Protein AF-A0A2S8PKX4-F1 (afdb_monomer_lite)

Structure (mmCIF, N/CA/C/O backbone):
data_AF-A0A2S8PKX4-F1
#
_entry.id   AF-A0A2S8PKX4-F1
#
loop_
_atom_site.group_PDB
_atom_site.id
_atom_site.type_symbol
_atom_site.label_atom_id
_atom_site.label_alt_id
_atom_site.label_comp_id
_atom_site.label_asym_id
_atom_site.label_entity_id
_atom_site.label_seq_id
_atom_site.pdbx_PDB_ins_code
_atom_site.Cartn_x
_atom_site.Cartn_y
_atom_site.Cartn_z
_atom_site.occupancy
_atom_site.B_iso_or_equiv
_atom_site.auth_seq_id
_atom_site.auth_comp_id
_atom_site.auth_asym_id
_atom_site.auth_atom_id
_atom_site.pdbx_PDB_model_num
ATOM 1 N N . GLY A 1 1 ? 25.820 -19.488 -11.343 1.00 81.44 1 GLY A N 1
ATOM 2 C CA . GLY A 1 1 ? 25.349 -18.980 -12.647 1.00 81.44 1 GLY A CA 1
ATOM 3 C C . GLY A 1 1 ? 26.099 -17.706 -12.978 1.00 81.44 1 GLY A C 1
ATOM 4 O O . GLY A 1 1 ? 26.900 -17.287 -12.150 1.00 81.44 1 GLY A O 1
ATOM 5 N N . LYS A 1 2 ? 25.866 -17.121 -14.155 1.00 90.94 2 LYS A N 1
ATOM 6 C CA . LYS A 1 2 ? 26.453 -15.844 -14.583 1.00 90.94 2 LYS A CA 1
ATOM 7 C C . LYS A 1 2 ? 25.318 -14.853 -14.857 1.00 90.94 2 LYS A C 1
ATOM 9 O O . LYS A 1 2 ? 24.321 -15.255 -15.455 1.00 90.94 2 LYS A O 1
ATOM 14 N N . LEU A 1 3 ? 25.487 -13.614 -14.401 1.00 92.00 3 LEU A N 1
ATOM 15 C CA . LEU A 1 3 ? 24.640 -12.499 -14.807 1.00 92.00 3 LEU A CA 1
ATOM 16 C C . LEU A 1 3 ? 24.975 -12.120 -16.250 1.00 92.00 3 LEU A C 1
ATOM 18 O O . LEU A 1 3 ? 26.150 -11.903 -16.562 1.00 92.00 3 LEU A O 1
ATOM 22 N N . ASP A 1 4 ? 23.965 -12.082 -17.110 1.00 93.00 4 ASP A N 1
ATOM 23 C CA . ASP A 1 4 ? 24.120 -11.615 -18.487 1.00 93.00 4 ASP A CA 1
ATOM 24 C C . ASP A 1 4 ? 23.925 -10.096 -18.534 1.00 93.00 4 ASP A C 1
ATOM 26 O O . ASP A 1 4 ? 22.807 -9.605 -18.651 1.00 93.00 4 ASP A O 1
ATOM 30 N N . ALA A 1 5 ? 25.015 -9.359 -18.315 1.00 93.50 5 ALA A N 1
ATOM 31 C CA . ALA A 1 5 ? 25.012 -7.902 -18.264 1.00 93.50 5 ALA A CA 1
ATOM 32 C C . ALA A 1 5 ? 26.316 -7.324 -18.819 1.00 93.50 5 ALA A C 1
ATOM 34 O O . ALA A 1 5 ? 27.401 -7.886 -18.621 1.00 93.50 5 ALA A O 1
ATOM 35 N N . GLU A 1 6 ? 26.203 -6.159 -19.451 1.00 93.88 6 GLU A N 1
ATOM 36 C CA . GLU A 1 6 ? 27.325 -5.307 -19.835 1.00 93.88 6 GLU A CA 1
ATOM 37 C C . GLU A 1 6 ? 27.221 -3.992 -19.059 1.00 93.88 6 GLU A C 1
ATOM 39 O O . GLU A 1 6 ? 26.435 -3.112 -19.402 1.00 93.88 6 GLU A O 1
ATOM 44 N N . PHE A 1 7 ? 27.996 -3.884 -17.978 1.00 96.44 7 PHE A N 1
ATOM 45 C CA . PHE A 1 7 ? 27.984 -2.705 -17.117 1.00 96.44 7 PHE A CA 1
ATOM 46 C C . PHE A 1 7 ? 28.825 -1.569 -17.703 1.00 96.44 7 PHE A C 1
ATOM 48 O O . PHE A 1 7 ? 29.980 -1.769 -18.084 1.00 96.44 7 PHE A O 1
ATOM 55 N N . LYS A 1 8 ? 28.252 -0.367 -17.729 1.00 96.88 8 LYS A N 1
ATOM 56 C CA . LYS A 1 8 ? 28.802 0.845 -18.345 1.00 96.88 8 LYS A CA 1
ATOM 57 C C . LYS A 1 8 ? 29.141 1.926 -17.319 1.00 96.88 8 LYS A C 1
ATOM 59 O O . LYS A 1 8 ? 29.993 2.768 -17.602 1.00 96.88 8 LYS A O 1
ATOM 64 N N . GLY A 1 9 ? 28.483 1.943 -16.159 1.00 95.81 9 GLY A N 1
ATOM 65 C CA . GLY A 1 9 ? 28.611 3.009 -15.169 1.00 95.81 9 GLY A CA 1
ATOM 66 C C . GLY A 1 9 ? 28.719 2.523 -13.730 1.00 95.81 9 GLY A C 1
ATOM 67 O O . GLY A 1 9 ? 29.503 1.632 -13.399 1.00 95.81 9 GLY A O 1
ATOM 68 N N . ILE A 1 10 ? 28.002 3.215 -12.842 1.00 95.88 10 ILE A N 1
ATOM 69 C CA . ILE A 1 10 ? 28.002 2.926 -11.409 1.00 95.88 10 ILE A CA 1
ATOM 70 C C . ILE A 1 10 ? 26.981 1.827 -11.156 1.00 95.88 10 ILE A C 1
ATOM 72 O O . ILE A 1 10 ? 25.774 2.058 -11.230 1.00 95.88 10 ILE A O 1
ATOM 76 N N . VAL A 1 11 ? 27.488 0.652 -10.796 1.00 96.88 11 VAL A N 1
ATOM 77 C CA . VAL A 1 11 ? 26.662 -0.492 -10.427 1.00 96.88 11 VAL A CA 1
ATOM 78 C C . VAL A 1 11 ? 26.321 -0.421 -8.947 1.00 96.88 11 VAL A C 1
ATOM 80 O O . VAL A 1 11 ? 27.197 -0.348 -8.084 1.00 96.88 11 VAL A O 1
ATOM 83 N N . THR A 1 12 ? 25.031 -0.490 -8.662 1.00 96.12 12 THR A N 1
ATOM 84 C CA . THR A 1 12 ? 24.486 -0.686 -7.322 1.00 96.12 12 THR A CA 1
ATOM 85 C C . THR A 1 12 ? 23.712 -1.993 -7.278 1.00 96.12 12 THR A C 1
ATOM 87 O O . THR A 1 12 ? 23.280 -2.515 -8.307 1.00 96.12 12 THR A O 1
ATOM 90 N N . THR A 1 13 ? 23.583 -2.555 -6.083 1.00 92.81 13 THR A N 1
ATOM 91 C CA . THR A 1 13 ? 22.808 -3.772 -5.858 1.00 92.81 13 THR A CA 1
ATOM 92 C C . THR A 1 13 ? 21.821 -3.519 -4.745 1.00 92.81 13 THR A C 1
ATOM 94 O O . THR A 1 13 ? 22.241 -3.155 -3.642 1.00 92.81 13 THR A O 1
ATOM 97 N N . ASP A 1 14 ? 20.550 -3.778 -5.006 1.00 82.31 14 ASP A N 1
ATOM 98 C CA . ASP A 1 14 ? 19.558 -3.833 -3.945 1.00 82.31 14 ASP A CA 1
ATOM 99 C C . ASP A 1 14 ? 19.626 -5.212 -3.278 1.00 82.31 14 ASP A C 1
ATOM 101 O O . ASP A 1 14 ? 19.907 -6.233 -3.918 1.00 82.31 14 ASP A O 1
ATOM 105 N N . GLY A 1 15 ? 19.459 -5.238 -1.953 1.00 73.31 15 GLY A N 1
ATOM 106 C CA . GLY A 1 15 ? 19.553 -6.465 -1.167 1.00 73.31 15 GLY A CA 1
ATOM 107 C C . GLY A 1 15 ? 18.614 -7.551 -1.696 1.00 73.31 15 GLY A C 1
ATOM 108 O O . GLY A 1 15 ? 17.530 -7.259 -2.191 1.00 73.31 15 GLY A O 1
ATOM 109 N N . ALA A 1 16 ? 19.023 -8.819 -1.582 1.00 79.75 16 ALA A N 1
ATOM 110 C CA . ALA A 1 16 ? 18.232 -9.917 -2.121 1.00 79.75 16 ALA A CA 1
ATOM 111 C C . ALA A 1 16 ? 16.877 -10.036 -1.400 1.00 79.75 16 ALA A C 1
ATOM 113 O O . ALA A 1 16 ? 16.825 -10.486 -0.250 1.00 79.75 16 ALA A O 1
ATOM 114 N N . VAL A 1 17 ? 15.789 -9.674 -2.081 1.00 84.69 17 VAL A N 1
ATOM 115 C CA . VAL A 1 17 ? 14.432 -9.783 -1.540 1.00 84.69 17 VAL A CA 1
ATOM 116 C C . VAL A 1 17 ? 14.036 -11.250 -1.541 1.00 84.69 17 VAL A C 1
ATOM 118 O O . VAL A 1 17 ? 14.079 -11.929 -2.569 1.00 84.69 17 VAL A O 1
ATOM 121 N N . ARG A 1 18 ? 13.704 -11.777 -0.362 1.00 87.69 18 ARG A N 1
ATOM 122 C CA . ARG A 1 18 ? 13.290 -13.169 -0.204 1.00 87.69 18 ARG A CA 1
ATOM 123 C C . ARG A 1 18 ? 11.773 -13.254 -0.262 1.00 87.69 18 ARG A C 1
ATOM 125 O O . ARG A 1 18 ? 11.100 -12.603 0.525 1.00 87.69 18 ARG A O 1
ATOM 132 N N . SER A 1 19 ? 11.280 -14.139 -1.120 1.00 87.06 19 SER A N 1
ATOM 133 C CA . SER A 1 19 ? 9.876 -14.525 -1.184 1.00 87.06 19 SER A CA 1
ATOM 134 C C . SER A 1 19 ? 9.793 -16.055 -1.157 1.00 87.06 19 SER A C 1
ATOM 136 O O . SER A 1 19 ? 10.135 -16.751 -2.118 1.00 87.06 19 SER A O 1
ATOM 138 N N . GLY A 1 20 ? 9.488 -16.604 0.016 1.00 86.44 20 GLY A N 1
ATOM 139 C CA . GLY A 1 20 ? 9.454 -18.029 0.301 1.00 86.44 20 GLY A CA 1
ATOM 140 C C . GLY A 1 20 ? 10.816 -18.685 0.072 1.00 86.44 20 GLY A C 1
ATOM 141 O O . GLY A 1 20 ? 11.782 -18.495 0.830 1.00 86.44 20 GLY A O 1
ATOM 142 N N . LYS A 1 21 ? 10.887 -19.506 -0.981 1.00 91.38 21 LYS A N 1
ATOM 143 C CA . LYS A 1 21 ? 12.104 -20.213 -1.431 1.00 91.38 21 LYS A CA 1
ATOM 144 C C . LYS A 1 21 ? 12.843 -19.492 -2.563 1.00 91.38 21 LYS A C 1
ATOM 146 O O . LYS A 1 21 ? 13.943 -19.915 -2.926 1.00 91.38 21 LYS A O 1
ATOM 151 N N . ASN A 1 22 ? 12.251 -18.438 -3.107 1.00 95.31 22 ASN A N 1
ATOM 152 C CA . ASN A 1 22 ? 12.831 -17.610 -4.149 1.00 95.31 22 ASN A CA 1
ATOM 153 C C . ASN A 1 22 ? 13.563 -16.418 -3.523 1.00 95.31 22 ASN A C 1
ATOM 155 O O . ASN A 1 22 ? 13.239 -15.956 -2.423 1.00 95.31 22 ASN A O 1
ATOM 159 N N . LYS A 1 23 ? 14.574 -15.926 -4.231 1.00 95.94 23 LYS A N 1
ATOM 160 C CA . LYS A 1 23 ? 15.262 -14.673 -3.934 1.00 95.94 23 LYS A CA 1
ATOM 161 C C . LYS A 1 23 ? 15.390 -13.877 -5.221 1.00 95.94 23 LYS A C 1
ATOM 163 O O . LYS A 1 23 ? 15.788 -14.461 -6.225 1.00 95.94 23 LYS A O 1
ATOM 168 N N . VAL A 1 24 ? 15.109 -12.583 -5.180 1.00 96.69 24 VAL A N 1
ATOM 169 C CA . VAL A 1 24 ? 15.391 -11.671 -6.292 1.00 96.69 24 VAL A CA 1
ATOM 170 C C . VAL A 1 24 ? 16.605 -10.843 -5.934 1.00 96.69 24 VAL A C 1
ATOM 172 O O . VAL A 1 24 ? 16.643 -10.252 -4.859 1.00 96.69 24 VAL A O 1
ATOM 175 N N . LEU A 1 25 ? 17.611 -10.845 -6.803 1.00 96.12 25 LEU A N 1
ATOM 176 C CA . LEU A 1 25 ? 18.758 -9.950 -6.704 1.00 96.12 25 LEU A CA 1
ATOM 177 C C . LEU A 1 25 ? 18.688 -8.957 -7.861 1.00 96.12 25 LEU A C 1
ATOM 179 O O . LEU A 1 25 ? 18.642 -9.388 -9.012 1.00 96.12 25 LEU A O 1
ATOM 183 N N . THR A 1 26 ? 18.709 -7.665 -7.546 1.00 96.94 26 THR A N 1
ATOM 184 C CA . THR A 1 26 ? 18.603 -6.593 -8.540 1.00 96.94 26 THR A CA 1
ATOM 185 C C . THR A 1 26 ? 19.919 -5.836 -8.629 1.00 96.94 26 THR A C 1
ATOM 187 O O . THR A 1 26 ? 20.454 -5.378 -7.618 1.00 96.94 26 THR A O 1
ATOM 190 N N . PHE A 1 27 ? 20.442 -5.715 -9.845 1.00 97.31 27 PHE A N 1
ATOM 191 C CA . PHE A 1 27 ? 21.593 -4.887 -10.181 1.00 97.31 27 PHE A CA 1
ATOM 192 C C . PHE A 1 27 ? 21.108 -3.680 -10.973 1.00 97.31 27 PHE A C 1
ATOM 194 O O . PHE A 1 27 ? 20.393 -3.844 -11.957 1.00 97.31 27 PHE A O 1
ATOM 201 N N . VAL A 1 28 ? 21.521 -2.486 -10.569 1.00 97.56 28 VAL A N 1
ATOM 202 C CA . VAL A 1 28 ? 21.180 -1.233 -11.246 1.00 97.56 28 VAL A CA 1
ATOM 203 C C . VAL A 1 28 ? 22.473 -0.575 -11.689 1.00 97.56 28 VAL A C 1
ATOM 205 O O . VAL A 1 28 ? 23.277 -0.158 -10.853 1.00 97.56 28 VAL A O 1
ATOM 208 N N . ASP A 1 29 ? 22.672 -0.492 -12.996 1.00 97.69 29 ASP A N 1
ATOM 209 C CA . ASP A 1 29 ? 23.788 0.205 -13.615 1.00 97.69 29 ASP A CA 1
ATOM 210 C C . ASP A 1 29 ? 23.347 1.584 -14.093 1.00 97.69 29 ASP A C 1
ATOM 212 O O . ASP A 1 29 ? 22.573 1.722 -15.041 1.00 97.69 29 ASP A O 1
ATOM 216 N N . LYS A 1 30 ? 23.840 2.613 -13.405 1.00 97.38 30 LYS A N 1
ATOM 217 C CA . LYS A 1 30 ? 23.545 4.007 -13.717 1.00 97.38 30 LYS A CA 1
ATOM 218 C C . LYS A 1 30 ? 24.698 4.625 -14.498 1.00 97.38 30 LYS A C 1
ATOM 220 O O . LYS A 1 30 ? 25.813 4.753 -13.982 1.00 97.38 30 LYS A O 1
ATOM 225 N N . TYR A 1 31 ? 24.409 5.116 -15.695 1.00 96.94 31 TYR A N 1
ATOM 226 C CA . TYR A 1 31 ? 25.369 5.816 -16.549 1.00 96.94 31 TYR A CA 1
ATOM 227 C C . TYR A 1 31 ? 24.708 6.979 -17.293 1.00 96.94 31 TYR A C 1
ATOM 229 O O . TYR A 1 31 ? 23.531 7.252 -17.100 1.00 96.94 31 TYR A O 1
ATOM 237 N N . ALA A 1 32 ? 25.493 7.678 -18.117 1.00 91.50 32 ALA A N 1
ATOM 238 C CA . ALA A 1 32 ? 25.137 8.926 -18.795 1.00 91.50 32 ALA A CA 1
ATOM 239 C C . ALA A 1 32 ? 24.861 10.113 -17.843 1.00 91.50 32 ALA A C 1
ATOM 241 O O . ALA A 1 32 ? 24.183 10.019 -16.827 1.00 91.50 32 ALA A O 1
ATOM 242 N N . ASN A 1 33 ? 25.448 11.265 -18.168 1.00 83.62 33 ASN A N 1
ATOM 243 C CA . ASN A 1 33 ? 25.239 12.542 -17.485 1.00 83.62 33 ASN A CA 1
ATOM 244 C C . ASN A 1 33 ? 25.161 13.639 -18.561 1.00 83.62 33 ASN A C 1
ATOM 246 O O . ASN A 1 33 ? 25.939 13.579 -19.516 1.00 83.62 33 ASN A O 1
ATOM 250 N N . PRO A 1 34 ? 24.279 14.649 -18.436 1.00 85.06 34 PRO A N 1
ATOM 251 C CA . PRO A 1 34 ? 23.413 14.955 -17.290 1.00 85.06 34 PRO A CA 1
ATOM 252 C C . PRO A 1 34 ? 22.072 14.202 -17.266 1.00 85.06 34 PRO A C 1
ATOM 254 O O . PRO A 1 34 ? 21.365 14.288 -16.270 1.00 85.06 34 PRO A O 1
ATOM 257 N N . GLN A 1 35 ? 21.710 13.497 -18.341 1.00 89.69 35 GLN A N 1
ATOM 258 C CA . GLN A 1 35 ? 20.483 12.704 -18.424 1.00 89.69 35 GLN A CA 1
ATOM 259 C C . GLN A 1 35 ? 20.814 11.251 -18.062 1.00 89.69 35 GLN A C 1
ATOM 261 O O . GLN A 1 35 ? 21.434 10.573 -18.881 1.00 89.69 35 GLN A O 1
ATOM 266 N N . PRO A 1 36 ? 20.496 10.795 -16.838 1.00 93.75 36 PRO A N 1
ATOM 267 C CA . PRO A 1 36 ? 20.867 9.459 -16.407 1.00 93.75 36 PRO A CA 1
ATOM 268 C C . PRO A 1 36 ? 20.072 8.397 -17.164 1.00 93.75 36 PRO A C 1
ATOM 270 O O . PRO A 1 36 ? 18.874 8.551 -17.395 1.00 93.75 36 PRO A O 1
ATOM 273 N N . HIS A 1 37 ? 20.755 7.309 -17.484 1.00 97.00 37 HIS A N 1
ATOM 274 C CA . HIS A 1 37 ? 20.195 6.068 -17.987 1.00 97.00 37 HIS A CA 1
ATOM 275 C C . HIS A 1 37 ? 20.440 4.961 -16.959 1.00 97.00 37 HIS A C 1
ATOM 277 O O . HIS A 1 37 ? 21.474 4.950 -16.278 1.00 97.00 37 HIS A O 1
ATOM 283 N N . TYR A 1 38 ? 19.488 4.043 -16.848 1.00 97.44 38 TYR A N 1
ATOM 284 C CA . TYR A 1 38 ? 19.502 2.951 -15.886 1.00 97.44 38 TYR A CA 1
ATOM 285 C C . TYR A 1 38 ? 19.271 1.628 -16.609 1.00 97.44 38 TYR A C 1
ATOM 287 O O . TYR A 1 38 ? 18.165 1.374 -17.078 1.00 97.44 38 TYR A O 1
ATOM 295 N N . ASP A 1 39 ? 20.295 0.778 -16.649 1.00 98.12 39 ASP A N 1
ATOM 296 C CA . ASP A 1 39 ? 20.148 -0.629 -17.020 1.00 98.12 39 ASP A CA 1
ATOM 297 C C . ASP A 1 39 ? 19.917 -1.446 -15.736 1.00 98.12 39 ASP A C 1
ATOM 299 O O . ASP A 1 39 ? 20.764 -1.479 -14.839 1.00 98.12 39 ASP A O 1
ATOM 303 N N . VAL A 1 40 ? 18.753 -2.084 -15.624 1.00 97.56 40 VAL A N 1
ATOM 304 C CA . VAL A 1 40 ? 18.312 -2.821 -14.432 1.00 97.56 40 VAL A CA 1
ATOM 305 C C . VAL A 1 40 ? 18.223 -4.299 -14.763 1.00 97.56 40 VAL A C 1
ATOM 307 O O . VAL A 1 40 ? 17.502 -4.686 -15.677 1.00 97.56 40 VAL A O 1
ATOM 310 N N . TYR A 1 41 ? 18.937 -5.124 -14.005 1.00 97.88 41 TYR A N 1
ATOM 311 C CA . TYR A 1 41 ? 18.981 -6.568 -14.188 1.00 97.88 41 TYR A CA 1
ATOM 312 C C . TYR A 1 41 ? 18.461 -7.272 -12.940 1.00 97.88 41 TYR A C 1
ATOM 314 O O . TYR A 1 41 ? 19.046 -7.154 -11.861 1.00 97.88 41 TYR A O 1
ATOM 322 N N . GLU A 1 42 ? 17.394 -8.044 -13.090 1.00 97.44 42 GLU A N 1
ATOM 323 C CA . GLU A 1 42 ? 16.760 -8.779 -11.998 1.00 97.44 42 GLU A CA 1
ATOM 324 C C . GLU A 1 42 ? 17.011 -10.276 -12.174 1.00 97.44 42 GLU A C 1
ATOM 326 O O . GLU A 1 42 ? 16.746 -10.838 -13.238 1.00 97.44 42 GLU A O 1
ATOM 331 N N . LEU A 1 43 ? 17.512 -10.945 -11.133 1.00 97.19 43 LEU A N 1
ATOM 332 C CA . LEU A 1 43 ? 17.750 -12.387 -11.145 1.00 97.19 43 LEU A CA 1
ATOM 333 C C . LEU A 1 43 ? 16.837 -13.103 -10.164 1.00 97.19 43 LEU A C 1
ATOM 335 O O . LEU A 1 43 ? 16.937 -12.892 -8.954 1.00 97.19 43 LEU A O 1
ATOM 339 N N . LEU A 1 44 ? 16.065 -14.067 -10.663 1.00 97.38 44 LEU A N 1
ATOM 340 C CA . LEU A 1 44 ? 15.393 -15.045 -9.818 1.00 97.38 44 LEU A CA 1
ATOM 341 C C . LEU A 1 44 ? 16.373 -16.151 -9.428 1.00 97.38 44 LEU A C 1
ATOM 343 O O . LEU A 1 44 ? 16.832 -16.932 -10.263 1.00 97.38 44 LEU A O 1
ATOM 347 N N . ILE A 1 45 ? 16.665 -16.254 -8.137 1.00 96.38 45 ILE A N 1
ATOM 348 C CA . ILE A 1 45 ? 17.547 -17.259 -7.551 1.00 96.38 45 ILE A CA 1
ATOM 349 C C . ILE A 1 45 ? 16.726 -18.235 -6.709 1.00 96.38 45 ILE A C 1
ATOM 351 O O . ILE A 1 45 ? 15.991 -17.849 -5.799 1.00 96.38 45 ILE A O 1
ATOM 355 N N . ARG A 1 46 ? 16.920 -19.532 -6.953 1.00 94.69 46 ARG A N 1
ATOM 356 C CA . ARG A 1 46 ? 16.309 -20.629 -6.195 1.00 94.69 46 ARG A CA 1
ATOM 357 C C . ARG A 1 46 ? 17.308 -21.758 -6.016 1.00 94.69 46 ARG A C 1
ATOM 359 O O . ARG A 1 46 ? 18.002 -22.126 -6.961 1.00 94.69 46 ARG A O 1
ATOM 366 N N . ASN A 1 47 ? 17.384 -22.336 -4.816 1.00 93.38 47 ASN A N 1
ATOM 367 C CA . ASN A 1 47 ? 18.312 -23.435 -4.509 1.00 93.38 47 ASN A CA 1
ATOM 368 C C . ASN A 1 47 ? 19.757 -23.128 -4.961 1.00 93.38 47 ASN A C 1
ATOM 370 O O . ASN A 1 47 ? 20.429 -23.970 -5.556 1.00 93.38 47 ASN A O 1
ATOM 374 N N . ASN A 1 48 ? 20.210 -21.891 -4.716 1.00 91.25 48 ASN A N 1
ATOM 375 C CA . ASN A 1 48 ? 21.520 -21.356 -5.116 1.00 91.25 48 ASN A CA 1
ATOM 376 C C . ASN A 1 48 ? 21.809 -21.402 -6.632 1.00 91.25 48 ASN A C 1
ATOM 378 O O . ASN A 1 48 ? 22.967 -21.412 -7.053 1.00 91.25 48 ASN A O 1
ATOM 382 N N . ARG A 1 49 ? 20.766 -21.421 -7.469 1.00 94.25 49 ARG A N 1
ATOM 383 C CA . ARG A 1 49 ? 20.857 -21.368 -8.932 1.00 94.25 49 ARG A CA 1
ATOM 384 C C . ARG A 1 49 ? 20.007 -20.225 -9.468 1.00 94.25 49 ARG A C 1
ATOM 386 O O . ARG A 1 49 ? 18.959 -19.924 -8.910 1.00 94.25 49 ARG A O 1
ATOM 393 N N . ILE A 1 50 ? 20.472 -19.611 -10.551 1.00 95.62 50 ILE A N 1
ATOM 394 C CA . ILE A 1 50 ? 19.681 -18.641 -11.311 1.00 95.62 50 ILE A CA 1
ATOM 395 C C . ILE A 1 50 ? 18.647 -19.438 -12.109 1.00 95.62 50 ILE A C 1
ATOM 397 O O . ILE A 1 50 ? 19.022 -20.381 -12.807 1.00 95.62 50 ILE A O 1
ATOM 401 N N . VAL A 1 51 ? 17.375 -19.089 -11.949 1.00 96.00 51 VAL A N 1
ATOM 402 C CA . VAL A 1 51 ? 16.233 -19.700 -12.643 1.00 96.00 51 VAL A CA 1
ATOM 403 C C . VAL A 1 51 ? 15.844 -18.867 -13.857 1.00 96.00 51 VAL A C 1
ATOM 405 O O . VAL A 1 51 ? 15.606 -19.430 -14.918 1.00 96.00 51 VAL A O 1
ATOM 408 N N . ASP A 1 52 ? 15.810 -17.545 -13.703 1.00 97.44 52 ASP A N 1
ATOM 409 C CA . ASP A 1 52 ? 15.469 -16.599 -14.765 1.00 97.44 52 ASP A CA 1
ATOM 410 C C . ASP A 1 52 ? 16.173 -15.257 -14.511 1.00 97.44 52 ASP A C 1
ATOM 412 O O . ASP A 1 52 ? 16.602 -14.979 -13.383 1.00 97.44 52 ASP A O 1
ATOM 416 N N . GLN A 1 53 ? 16.320 -14.456 -15.563 1.00 97.56 53 GLN A N 1
ATOM 417 C CA . GLN A 1 53 ? 16.900 -13.115 -15.529 1.00 97.56 53 GLN A CA 1
ATOM 418 C C . GLN A 1 53 ? 16.101 -12.198 -16.451 1.00 97.56 53 GLN A C 1
ATOM 420 O O . GLN A 1 53 ? 15.770 -12.611 -17.565 1.00 97.56 53 GLN A O 1
ATOM 425 N N . LYS A 1 54 ? 15.815 -10.972 -16.009 1.00 98.00 54 LYS A N 1
ATOM 426 C CA . LYS A 1 54 ? 15.184 -9.923 -16.825 1.00 98.00 54 LYS A CA 1
ATOM 427 C C . LYS A 1 54 ? 16.050 -8.674 -16.852 1.00 98.00 54 LYS A C 1
ATOM 429 O O . LYS A 1 54 ? 16.814 -8.430 -15.920 1.00 98.00 54 LYS A O 1
ATOM 434 N N . HIS A 1 55 ? 15.936 -7.921 -17.940 1.00 98.12 55 HIS A N 1
ATOM 435 C CA . HIS A 1 55 ? 16.634 -6.660 -18.154 1.00 98.12 55 HIS A CA 1
ATOM 436 C C . HIS A 1 55 ? 15.623 -5.598 -18.560 1.00 98.12 55 HIS A C 1
ATOM 438 O O . HIS A 1 55 ? 14.825 -5.832 -19.461 1.00 98.12 55 HIS A O 1
ATOM 444 N N . ALA A 1 56 ? 15.675 -4.452 -17.896 1.00 97.88 56 ALA A N 1
ATOM 445 C CA . ALA A 1 56 ? 14.881 -3.280 -18.214 1.00 97.88 56 ALA A CA 1
ATOM 446 C C . ALA A 1 56 ? 15.803 -2.065 -18.358 1.00 97.88 56 ALA A C 1
ATOM 448 O O . ALA A 1 56 ? 16.782 -1.937 -17.622 1.00 97.88 56 ALA A O 1
ATOM 449 N N . ALA A 1 57 ? 15.470 -1.164 -19.278 1.00 97.62 57 ALA A N 1
ATOM 450 C CA . ALA A 1 57 ? 16.223 0.060 -19.528 1.00 97.62 57 ALA A CA 1
ATOM 451 C C . ALA A 1 57 ? 15.326 1.279 -19.292 1.00 97.62 57 ALA A C 1
ATOM 453 O O . ALA A 1 57 ? 14.268 1.393 -19.912 1.00 97.62 57 ALA A O 1
ATOM 454 N N . TYR A 1 58 ? 15.747 2.185 -18.410 1.00 96.88 58 TYR A N 1
ATOM 455 C CA . TYR A 1 58 ? 14.987 3.383 -18.051 1.00 96.88 58 TYR A CA 1
ATOM 456 C C . TYR A 1 58 ? 15.794 4.648 -18.326 1.00 96.88 58 TYR A C 1
ATOM 458 O O . TYR A 1 58 ? 16.956 4.762 -17.932 1.00 96.88 58 TYR A O 1
ATOM 466 N N . ASP A 1 59 ? 15.143 5.635 -18.933 1.00 94.44 59 ASP A N 1
ATOM 467 C CA . ASP A 1 59 ? 15.699 6.967 -19.150 1.00 94.44 59 ASP A CA 1
ATOM 468 C C . ASP A 1 59 ? 15.172 7.947 -18.100 1.00 94.44 59 ASP A C 1
ATOM 470 O O . ASP A 1 59 ? 13.974 7.985 -17.819 1.00 94.44 59 ASP A O 1
ATOM 474 N N . LEU A 1 60 ? 16.062 8.788 -17.565 1.00 90.44 60 LEU A N 1
ATOM 475 C CA . LEU A 1 60 ? 15.809 9.884 -16.616 1.00 90.44 60 LEU A CA 1
ATOM 476 C C . LEU A 1 60 ? 15.296 9.469 -15.227 1.00 90.44 60 LEU A C 1
ATOM 478 O O . LEU A 1 60 ? 15.800 9.978 -14.223 1.00 90.44 60 LEU A O 1
ATOM 482 N N . ARG A 1 61 ? 14.312 8.570 -15.151 1.00 90.12 61 ARG A N 1
ATOM 483 C CA . ARG A 1 61 ? 13.629 8.153 -13.923 1.00 90.12 61 ARG A CA 1
ATOM 484 C C . ARG A 1 61 ? 13.715 6.639 -13.765 1.00 90.12 61 ARG A C 1
ATOM 486 O O . ARG A 1 61 ? 13.205 5.895 -14.592 1.00 90.12 61 ARG A O 1
ATOM 493 N N . TYR A 1 62 ? 14.290 6.208 -12.648 1.00 93.06 62 TYR A N 1
ATOM 494 C CA . TYR A 1 62 ? 14.201 4.836 -12.162 1.00 93.06 62 TYR A CA 1
ATOM 495 C C . TYR A 1 62 ? 13.680 4.850 -10.727 1.00 93.06 62 TYR A C 1
ATOM 497 O O . TYR A 1 62 ? 14.182 5.590 -9.878 1.00 93.06 62 TYR A O 1
ATOM 505 N N . GLU A 1 63 ? 12.674 4.021 -10.481 1.00 91.69 63 GLU A N 1
ATOM 506 C CA . GLU A 1 63 ? 12.163 3.677 -9.159 1.00 91.69 63 GLU A CA 1
ATOM 507 C C . GLU A 1 63 ? 12.275 2.156 -9.017 1.00 91.69 63 GLU A C 1
ATOM 509 O O . GLU A 1 63 ? 12.017 1.459 -10.003 1.00 91.69 63 GLU A O 1
ATOM 514 N N . PRO A 1 64 ? 12.652 1.625 -7.840 1.00 93.75 64 PRO A N 1
ATOM 515 C CA . PRO A 1 64 ? 12.752 0.184 -7.650 1.00 93.75 64 PRO A CA 1
ATOM 516 C C . PRO A 1 64 ? 11.442 -0.524 -7.994 1.00 93.75 64 PRO A C 1
ATOM 518 O O . PRO A 1 64 ? 10.376 -0.152 -7.500 1.00 93.75 64 PRO A O 1
ATOM 521 N N . ASN A 1 65 ? 11.534 -1.559 -8.827 1.00 96.25 65 ASN A N 1
ATOM 522 C CA . ASN A 1 65 ? 10.391 -2.402 -9.140 1.00 96.25 65 ASN A CA 1
ATOM 523 C C . ASN A 1 65 ? 10.043 -3.296 -7.950 1.00 96.25 65 ASN A C 1
ATOM 525 O O . ASN A 1 65 ? 10.918 -3.759 -7.211 1.00 96.25 65 ASN A O 1
ATOM 529 N N . THR A 1 66 ? 8.757 -3.599 -7.794 1.00 95.12 66 THR A N 1
ATOM 530 C CA . THR A 1 66 ? 8.340 -4.655 -6.879 1.00 95.12 66 THR A CA 1
ATOM 531 C C . THR A 1 66 ? 8.899 -5.998 -7.340 1.00 95.12 66 THR A C 1
ATOM 533 O O . THR A 1 66 ? 8.824 -6.355 -8.515 1.00 95.12 66 THR A O 1
ATOM 536 N N . SER A 1 67 ? 9.440 -6.758 -6.395 1.00 96.25 67 SER A N 1
ATOM 537 C CA . SER A 1 67 ? 10.020 -8.079 -6.649 1.00 96.25 67 SER A CA 1
ATOM 538 C C . SER A 1 67 ? 9.214 -9.210 -6.013 1.00 96.25 67 SER A C 1
ATOM 540 O O . SER A 1 67 ? 9.495 -10.386 -6.257 1.00 96.25 67 SER A O 1
ATOM 542 N N . ASN A 1 68 ? 8.187 -8.892 -5.219 1.00 95.56 68 ASN A N 1
ATOM 543 C CA . ASN A 1 68 ? 7.314 -9.885 -4.609 1.00 95.56 68 ASN A CA 1
ATOM 544 C C . ASN A 1 68 ? 5.965 -9.296 -4.180 1.00 95.56 68 ASN A C 1
ATOM 546 O O . ASN A 1 68 ? 5.833 -8.102 -3.924 1.00 95.56 68 ASN A O 1
ATOM 550 N N . TYR A 1 69 ? 4.982 -10.174 -4.018 1.00 94.44 69 TYR A N 1
ATOM 551 C CA . TYR A 1 69 ? 3.749 -9.894 -3.284 1.00 94.44 69 TYR A CA 1
ATOM 552 C C . TYR A 1 69 ? 3.226 -11.180 -2.640 1.00 94.44 69 TYR A C 1
ATOM 554 O O . TYR A 1 69 ? 3.720 -12.274 -2.921 1.00 94.44 69 TYR A O 1
ATOM 562 N N . GLN A 1 70 ? 2.248 -11.055 -1.747 1.00 92.62 70 GLN A N 1
ATOM 563 C CA . GLN A 1 70 ? 1.626 -12.199 -1.087 1.00 92.62 70 GLN A CA 1
ATOM 564 C C . GLN A 1 70 ? 0.108 -12.084 -1.116 1.00 92.62 70 GLN A C 1
ATOM 566 O O . GLN A 1 70 ? -0.444 -10.988 -1.040 1.00 92.62 70 GLN A O 1
ATOM 571 N N . VAL A 1 71 ? -0.556 -13.231 -1.202 1.00 90.38 71 VAL A N 1
ATOM 572 C CA . VAL A 1 71 ? -2.015 -13.342 -1.160 1.00 90.38 71 VAL A CA 1
ATOM 573 C C . VAL A 1 71 ? -2.381 -14.324 -0.061 1.00 90.38 71 VAL A C 1
ATOM 575 O O . VAL A 1 71 ? -1.741 -15.364 0.087 1.00 90.38 71 VAL A O 1
ATOM 578 N N . TYR A 1 72 ? -3.398 -13.994 0.727 1.00 86.25 72 TYR A N 1
ATOM 579 C CA . TYR A 1 72 ? -3.910 -14.910 1.734 1.00 86.25 72 TYR A CA 1
ATOM 580 C C . TYR A 1 72 ? -4.905 -15.892 1.105 1.00 86.25 72 TYR A C 1
ATOM 582 O O . TYR A 1 72 ? -5.907 -15.481 0.524 1.00 86.25 72 TYR A O 1
ATOM 590 N N . ASP A 1 73 ? -4.636 -17.187 1.246 1.00 85.75 73 ASP A N 1
ATOM 591 C CA . ASP A 1 73 ? -5.562 -18.288 0.967 1.00 85.75 73 ASP A CA 1
ATOM 592 C C . ASP A 1 73 ? -5.971 -18.941 2.305 1.00 85.75 73 ASP A C 1
ATOM 594 O O . ASP A 1 73 ? -5.201 -18.877 3.268 1.00 85.75 73 ASP A O 1
ATOM 598 N N . PRO A 1 74 ? -7.135 -19.612 2.422 1.00 84.44 74 PRO A N 1
ATOM 599 C CA . PRO A 1 74 ? -7.513 -20.310 3.655 1.00 84.44 74 PRO A CA 1
ATOM 600 C C . PRO A 1 74 ? -6.485 -21.335 4.164 1.00 84.44 74 PRO A C 1
ATOM 602 O O . PRO A 1 74 ? -6.514 -21.698 5.340 1.00 84.44 74 PRO A O 1
ATOM 605 N N . LYS A 1 75 ? -5.578 -21.822 3.304 1.00 88.25 75 LYS A N 1
ATOM 606 C CA . LYS A 1 75 ? -4.482 -22.729 3.684 1.00 88.25 75 LYS A CA 1
ATOM 607 C C . LYS A 1 75 ? -3.209 -22.001 4.128 1.00 88.25 75 LYS A C 1
ATOM 609 O O . LYS A 1 75 ? -2.279 -22.663 4.589 1.00 88.25 75 LYS A O 1
ATOM 614 N N . GLY A 1 76 ? -3.158 -20.676 4.008 1.00 89.19 76 GLY A N 1
ATOM 615 C CA . GLY A 1 76 ? -2.043 -19.832 4.425 1.00 89.19 76 GLY A CA 1
ATOM 616 C C . GLY A 1 76 ? -1.663 -18.770 3.394 1.00 89.19 76 GLY A C 1
ATOM 617 O O . GLY A 1 76 ? -2.283 -18.622 2.343 1.00 89.19 76 GLY A O 1
ATOM 618 N N . TRP A 1 77 ? -0.605 -18.027 3.707 1.00 90.44 77 TRP A N 1
ATOM 619 C CA . TRP A 1 77 ? -0.027 -17.047 2.792 1.00 90.44 77 TRP A CA 1
ATOM 620 C C . TRP A 1 77 ? 0.643 -17.739 1.605 1.00 90.44 77 TRP A C 1
ATOM 622 O O . TRP A 1 77 ? 1.488 -18.619 1.780 1.00 90.44 77 TRP A O 1
ATOM 632 N N . ILE A 1 78 ? 0.271 -17.313 0.402 1.00 92.50 78 ILE A N 1
ATOM 633 C CA . ILE A 1 78 ? 0.909 -17.699 -0.850 1.00 92.50 78 ILE A CA 1
ATOM 634 C C . ILE A 1 78 ? 1.807 -16.550 -1.276 1.00 92.50 78 ILE A C 1
ATOM 636 O O . ILE A 1 78 ? 1.355 -15.418 -1.443 1.00 92.50 78 ILE A O 1
ATOM 640 N N . GLU A 1 79 ? 3.083 -16.857 -1.450 1.00 94.06 79 GLU A N 1
ATOM 641 C CA . GLU A 1 79 ? 4.091 -15.890 -1.845 1.00 94.06 79 GLU A CA 1
ATOM 642 C C . GLU A 1 79 ? 4.381 -15.981 -3.345 1.00 94.06 79 GLU A C 1
ATOM 644 O O . GLU A 1 79 ? 4.595 -17.070 -3.888 1.00 94.06 79 GLU A O 1
ATOM 649 N N . TYR A 1 80 ? 4.432 -14.823 -3.996 1.00 96.88 80 TYR A N 1
ATOM 650 C CA . TYR A 1 80 ? 4.755 -14.686 -5.406 1.00 96.88 80 TYR A CA 1
ATOM 651 C C . TYR A 1 80 ? 5.988 -13.819 -5.589 1.00 96.88 80 TYR A C 1
ATOM 653 O O . TYR A 1 80 ? 6.168 -12.800 -4.926 1.00 96.88 80 TYR A O 1
ATOM 661 N N . THR A 1 81 ? 6.820 -14.214 -6.542 1.00 97.81 81 THR A N 1
ATOM 662 C CA . THR A 1 81 ? 7.976 -13.439 -6.984 1.00 97.81 81 THR A CA 1
ATOM 663 C C . THR A 1 81 ? 7.652 -12.753 -8.300 1.00 97.81 81 THR A C 1
ATOM 665 O O . THR A 1 81 ? 6.974 -13.335 -9.144 1.00 97.81 81 THR A O 1
ATOM 668 N N . VAL A 1 82 ? 8.131 -11.531 -8.483 1.00 98.00 82 VAL A N 1
ATOM 669 C CA . VAL A 1 82 ? 7.873 -10.712 -9.666 1.00 98.00 82 VAL A CA 1
ATOM 670 C C . VAL A 1 82 ? 9.206 -10.349 -10.304 1.00 98.00 82 VAL A C 1
ATOM 672 O O . VAL A 1 82 ? 10.133 -9.975 -9.591 1.00 98.00 82 VAL A O 1
ATOM 675 N N . LEU A 1 83 ? 9.292 -10.486 -11.627 1.00 98.44 83 LEU A N 1
ATOM 676 C CA . LEU A 1 83 ? 10.349 -9.879 -12.438 1.00 98.44 83 LEU A CA 1
ATOM 677 C C . LEU A 1 83 ? 9.718 -9.066 -13.572 1.00 98.44 83 LEU A C 1
ATOM 679 O O . LEU A 1 83 ? 8.614 -9.391 -14.024 1.00 98.44 83 LEU A O 1
ATOM 683 N N . THR A 1 84 ? 10.430 -8.061 -14.074 1.00 98.62 84 THR A N 1
ATOM 684 C CA . THR A 1 84 ? 9.994 -7.238 -15.208 1.00 98.62 84 THR A CA 1
ATOM 685 C C . THR A 1 84 ? 11.154 -6.869 -16.132 1.00 98.62 84 THR A C 1
ATOM 687 O O . THR A 1 84 ? 12.280 -6.654 -15.692 1.00 98.62 84 THR A O 1
ATOM 690 N N . ASP A 1 85 ? 10.878 -6.785 -17.433 1.00 98.38 85 ASP A N 1
ATOM 691 C CA . ASP A 1 85 ? 11.784 -6.194 -18.436 1.00 98.38 85 ASP A CA 1
ATOM 692 C C . ASP A 1 85 ? 11.406 -4.730 -18.741 1.00 98.38 85 ASP A C 1
ATOM 694 O O . ASP A 1 85 ? 11.887 -4.111 -19.688 1.00 98.38 85 ASP A O 1
ATOM 698 N N . GLY A 1 86 ? 10.507 -4.172 -17.925 1.00 97.94 86 GLY A N 1
ATOM 699 C CA . GLY A 1 86 ? 9.950 -2.842 -18.096 1.00 97.94 86 GLY A CA 1
ATOM 700 C C . GLY A 1 86 ? 8.783 -2.785 -19.086 1.00 97.94 86 GLY A C 1
ATOM 701 O O . GLY A 1 86 ? 8.118 -1.759 -19.156 1.00 97.94 86 GLY A O 1
ATOM 702 N N . LYS A 1 87 ? 8.463 -3.860 -19.815 1.00 98.56 87 LYS A N 1
ATOM 703 C CA . LYS A 1 87 ? 7.260 -3.955 -20.666 1.00 98.56 87 LYS A CA 1
ATOM 704 C C . LYS A 1 87 ? 6.357 -5.113 -20.268 1.00 98.56 87 LYS A C 1
ATOM 706 O O . LYS A 1 87 ? 5.138 -4.983 -20.316 1.00 98.56 87 LYS A O 1
ATOM 711 N N . ILE A 1 88 ? 6.940 -6.228 -19.866 1.00 98.75 88 ILE A N 1
ATOM 712 C CA . ILE A 1 88 ? 6.262 -7.448 -19.472 1.00 98.75 88 ILE A CA 1
ATOM 713 C C . ILE A 1 88 ? 6.572 -7.731 -18.004 1.00 98.75 88 ILE A C 1
ATOM 715 O O . ILE A 1 88 ? 7.723 -7.689 -17.576 1.00 98.75 88 ILE A O 1
ATOM 719 N N . VAL A 1 89 ? 5.536 -8.067 -17.238 1.00 98.75 89 VAL A N 1
ATOM 720 C CA . VAL A 1 89 ? 5.657 -8.523 -15.848 1.00 98.75 89 VAL A CA 1
ATOM 721 C C . VAL A 1 89 ? 5.442 -10.026 -15.800 1.00 98.75 89 VAL A C 1
ATOM 723 O O . VAL A 1 89 ? 4.402 -10.513 -16.246 1.00 98.75 89 VAL A O 1
ATOM 726 N N . TRP A 1 90 ? 6.383 -10.760 -15.212 1.00 98.75 90 TRP A N 1
ATOM 727 C CA . TRP A 1 90 ? 6.261 -12.195 -14.960 1.00 98.75 90 TRP A CA 1
ATOM 728 C C . TRP A 1 90 ? 6.077 -12.460 -13.475 1.00 98.75 90 TRP A C 1
ATOM 730 O O . TRP A 1 90 ? 6.869 -12.014 -12.644 1.00 98.75 90 TRP A O 1
ATOM 740 N N . VAL A 1 91 ? 5.048 -13.237 -13.151 1.00 98.38 91 VAL A N 1
ATOM 741 C CA . VAL A 1 91 ? 4.768 -13.682 -11.787 1.00 98.38 91 VAL A CA 1
ATOM 742 C C . VAL A 1 91 ? 5.168 -15.140 -11.656 1.00 98.38 91 VAL A C 1
ATOM 744 O O . VAL A 1 91 ? 4.686 -15.983 -12.413 1.00 98.38 91 VAL A O 1
ATOM 747 N N . TYR A 1 92 ? 6.003 -15.443 -10.670 1.00 98.12 92 TYR A N 1
ATOM 748 C CA . TYR A 1 92 ? 6.484 -16.780 -10.359 1.00 98.12 92 TYR A CA 1
ATOM 749 C C . TYR A 1 92 ? 5.906 -17.252 -9.028 1.00 98.12 92 TYR A C 1
ATOM 751 O O . TYR A 1 92 ? 5.865 -16.498 -8.056 1.00 98.12 92 TYR A O 1
ATOM 759 N N . ASN A 1 93 ? 5.506 -18.518 -8.964 1.00 95.56 93 ASN A N 1
ATOM 760 C CA . ASN A 1 93 ? 5.116 -19.155 -7.709 1.00 95.56 93 ASN A CA 1
ATOM 761 C C . ASN A 1 93 ? 6.334 -19.552 -6.853 1.00 95.56 93 ASN A C 1
ATOM 763 O O . ASN A 1 93 ? 7.500 -19.420 -7.251 1.00 95.56 93 ASN A O 1
ATOM 767 N N . ASP A 1 94 ? 6.058 -20.142 -5.692 1.00 92.81 94 ASP A N 1
ATOM 768 C CA . ASP A 1 94 ? 7.056 -20.676 -4.767 1.00 92.81 94 ASP A CA 1
ATOM 769 C C . ASP A 1 94 ? 7.840 -21.886 -5.311 1.00 92.81 94 ASP A C 1
ATOM 771 O O . ASP A 1 94 ? 8.692 -22.404 -4.589 1.00 92.81 94 ASP A O 1
ATOM 775 N N . GLU A 1 95 ? 7.589 -22.346 -6.543 1.00 94.19 95 GLU A N 1
ATOM 776 C CA . GLU A 1 95 ? 8.366 -23.353 -7.278 1.00 94.19 95 GLU A CA 1
ATOM 777 C C . GLU A 1 95 ? 9.354 -22.728 -8.274 1.00 94.19 95 GLU A C 1
ATOM 779 O O . GLU A 1 95 ? 10.228 -23.432 -8.786 1.00 94.19 95 GLU A O 1
ATOM 784 N N . GLY A 1 96 ? 9.258 -21.416 -8.511 1.00 95.12 96 GLY A N 1
ATOM 785 C CA . GLY A 1 96 ? 10.005 -20.706 -9.549 1.00 95.12 96 GLY A CA 1
ATOM 786 C C . GLY A 1 96 ? 9.411 -20.887 -10.949 1.00 95.12 96 GLY A C 1
ATOM 787 O O . GLY A 1 96 ? 10.122 -20.706 -11.934 1.00 95.12 96 GLY A O 1
ATOM 788 N N . LYS A 1 97 ? 8.133 -21.275 -11.054 1.00 97.12 97 LYS A N 1
ATOM 789 C CA . LYS A 1 97 ? 7.407 -21.385 -12.326 1.00 97.12 97 LYS A CA 1
ATOM 790 C C . LYS A 1 97 ? 6.570 -20.140 -12.558 1.00 97.12 97 LYS A C 1
ATOM 792 O O . LYS A 1 97 ? 5.913 -19.670 -11.633 1.00 97.12 97 LYS A O 1
ATOM 797 N N . ILE A 1 98 ? 6.550 -19.669 -13.800 1.00 98.25 98 ILE A N 1
ATOM 798 C CA . ILE A 1 98 ? 5.669 -18.581 -14.224 1.00 98.25 98 ILE A CA 1
ATOM 799 C C . ILE A 1 98 ? 4.215 -19.050 -14.091 1.00 98.25 98 ILE A C 1
ATOM 801 O O . ILE A 1 98 ? 3.849 -20.094 -14.631 1.00 98.25 98 ILE A O 1
ATOM 805 N N . VAL A 1 99 ? 3.406 -18.281 -13.368 1.00 97.62 99 VAL A N 1
ATOM 806 C CA . VAL A 1 99 ? 1.963 -18.503 -13.195 1.00 97.62 99 VAL A CA 1
ATOM 807 C C . VAL A 1 99 ? 1.119 -17.424 -13.867 1.00 97.62 99 VAL A C 1
ATOM 809 O O . VAL A 1 99 ? -0.002 -17.718 -14.267 1.00 97.62 99 VAL A O 1
ATOM 812 N N . SER A 1 100 ? 1.678 -16.225 -14.064 1.00 98.12 100 SER A N 1
ATOM 813 C CA . SER A 1 100 ? 1.033 -15.141 -14.810 1.00 98.12 100 SER A CA 1
ATOM 814 C C . SER A 1 100 ? 2.055 -14.326 -15.598 1.00 98.12 100 SER A C 1
ATOM 816 O O . SER A 1 100 ? 3.234 -14.249 -15.240 1.00 98.12 100 SER A O 1
ATOM 818 N N . THR A 1 101 ? 1.598 -13.700 -16.679 1.00 98.50 101 THR A N 1
ATOM 819 C CA . THR A 1 101 ? 2.380 -12.760 -17.487 1.00 98.50 101 THR A CA 1
ATOM 820 C C . THR A 1 101 ? 1.479 -11.613 -17.921 1.00 98.50 101 THR A C 1
ATOM 822 O O . THR A 1 101 ? 0.362 -11.859 -18.375 1.00 98.50 101 THR A O 1
ATOM 825 N N . TYR A 1 102 ? 1.956 -10.378 -17.782 1.00 98.62 102 TYR A N 1
ATOM 826 C CA . TYR A 1 102 ? 1.187 -9.174 -18.087 1.00 98.62 102 TYR A CA 1
ATOM 827 C C . TYR A 1 102 ? 1.956 -8.283 -19.060 1.00 98.62 102 TYR A C 1
ATOM 829 O O . TYR A 1 102 ? 3.067 -7.863 -18.753 1.00 98.62 102 TYR A O 1
ATOM 837 N N . ASP A 1 103 ? 1.357 -7.992 -20.215 1.00 98.69 103 ASP A N 1
ATOM 838 C CA . ASP A 1 103 ? 1.887 -7.065 -21.220 1.00 98.69 103 ASP A CA 1
ATOM 839 C C . ASP A 1 103 ? 1.421 -5.640 -20.890 1.00 98.69 103 ASP A C 1
ATOM 841 O O . ASP A 1 103 ? 0.254 -5.293 -21.091 1.00 98.69 103 ASP A O 1
ATOM 845 N N . LEU A 1 104 ? 2.313 -4.828 -20.315 1.00 98.69 104 LEU A N 1
ATOM 846 C CA . LEU A 1 104 ? 1.988 -3.481 -19.847 1.00 98.69 104 LEU A CA 1
ATOM 847 C C . LEU A 1 104 ? 1.632 -2.534 -20.999 1.00 98.69 104 LEU A C 1
ATOM 849 O O . LEU A 1 104 ? 0.631 -1.824 -20.858 1.00 98.69 104 LEU A O 1
ATOM 853 N N . PRO A 1 105 ? 2.342 -2.528 -22.145 1.00 98.50 105 PRO A N 1
ATOM 854 C CA . PRO A 1 105 ? 1.890 -1.782 -23.311 1.00 98.50 105 PRO A CA 1
ATOM 855 C C . PRO A 1 105 ? 0.478 -2.138 -23.771 1.00 98.50 105 PRO A C 1
ATOM 857 O O . PRO A 1 105 ? -0.321 -1.237 -24.039 1.00 98.50 105 PRO A O 1
ATOM 860 N N . ALA A 1 106 ? 0.136 -3.427 -23.827 1.00 98.38 106 ALA A N 1
ATOM 861 C CA . ALA A 1 106 ? -1.196 -3.865 -24.235 1.00 98.38 106 ALA A CA 1
ATOM 862 C C . ALA A 1 106 ? -2.273 -3.468 -23.213 1.00 98.38 106 ALA A C 1
ATOM 864 O O . ALA A 1 106 ? -3.330 -2.962 -23.599 1.00 98.38 106 ALA A O 1
ATOM 865 N N . LEU A 1 107 ? -1.996 -3.655 -21.918 1.00 98.12 107 LEU A N 1
ATOM 866 C CA . LEU A 1 107 ? -2.927 -3.329 -20.835 1.00 98.12 107 LEU A CA 1
ATOM 867 C C . LEU A 1 107 ? -3.175 -1.820 -20.741 1.00 98.12 107 LEU A C 1
ATOM 869 O O . LEU A 1 107 ? -4.320 -1.385 -20.668 1.00 98.12 107 LEU A O 1
ATOM 873 N N . THR A 1 108 ? -2.115 -1.013 -20.792 1.00 97.75 108 THR A N 1
ATOM 874 C CA . THR A 1 108 ? -2.193 0.452 -20.650 1.00 97.75 108 THR A CA 1
ATOM 875 C C . THR A 1 108 ? -2.460 1.198 -21.951 1.00 97.75 108 THR A C 1
ATOM 877 O O . THR A 1 108 ? -2.753 2.395 -21.914 1.00 97.75 108 THR A O 1
ATOM 880 N N . LYS A 1 109 ? -2.372 0.509 -23.096 1.00 97.25 109 LYS A N 1
ATOM 881 C CA . LYS A 1 109 ? -2.436 1.091 -24.447 1.00 97.25 109 LYS A CA 1
ATOM 882 C C . LYS A 1 109 ? -1.370 2.173 -24.672 1.00 97.25 109 LYS A C 1
ATOM 884 O O . LYS A 1 109 ? -1.601 3.127 -25.416 1.00 97.25 109 LYS A O 1
ATOM 889 N N . GLN A 1 110 ? -0.214 2.032 -24.026 1.00 96.56 110 GLN A N 1
ATOM 890 C CA . GLN A 1 110 ? 0.926 2.941 -24.138 1.00 96.56 110 GLN A CA 1
ATOM 891 C C . GLN A 1 110 ? 2.175 2.142 -24.513 1.00 96.56 110 GLN A C 1
ATOM 893 O O . GLN A 1 110 ? 2.635 1.316 -23.737 1.00 96.56 110 GLN A O 1
ATOM 898 N N . ASP A 1 111 ? 2.751 2.387 -25.691 1.00 97.50 111 ASP A N 1
ATOM 899 C CA . ASP A 1 111 ? 4.071 1.829 -26.010 1.00 97.50 111 ASP A CA 1
ATOM 900 C C . ASP A 1 111 ? 5.156 2.642 -25.294 1.00 97.50 111 ASP A C 1
ATOM 902 O O . ASP A 1 111 ? 5.577 3.719 -25.746 1.00 97.50 111 ASP A O 1
ATOM 906 N N . ASP A 1 112 ? 5.528 2.141 -24.121 1.00 97.00 112 ASP A N 1
ATOM 907 C CA . ASP A 1 112 ? 6.483 2.737 -23.197 1.00 97.00 112 ASP A CA 1
ATOM 908 C C . ASP A 1 112 ? 7.241 1.642 -22.428 1.00 97.00 112 ASP A C 1
ATOM 910 O O . ASP A 1 112 ? 6.958 0.448 -22.567 1.00 97.00 112 ASP A O 1
ATOM 914 N N . VAL A 1 113 ? 8.211 2.064 -21.625 1.00 97.69 113 VAL A N 1
ATOM 915 C CA . VAL A 1 113 ? 8.779 1.280 -20.527 1.00 97.69 113 VAL A CA 1
ATOM 916 C C . VAL A 1 113 ? 8.119 1.739 -19.228 1.00 97.69 113 VAL A C 1
ATOM 918 O O . VAL A 1 113 ? 7.804 2.914 -19.065 1.00 97.69 113 VAL A O 1
ATOM 921 N N . PHE A 1 114 ? 7.890 0.825 -18.296 1.00 98.31 114 PHE A N 1
ATOM 922 C CA . PHE A 1 114 ? 7.117 1.055 -17.087 1.00 98.31 114 PHE A CA 1
ATOM 923 C C . PHE A 1 114 ? 7.914 0.656 -15.851 1.00 98.31 114 PHE A C 1
ATOM 925 O O . PHE A 1 114 ? 8.395 -0.471 -15.755 1.00 98.31 114 PHE A O 1
ATOM 932 N N . GLY A 1 115 ? 7.973 1.550 -14.866 1.00 97.69 115 GLY A N 1
ATOM 933 C CA . GLY A 1 115 ? 8.291 1.152 -13.497 1.00 97.69 115 GLY A CA 1
ATOM 934 C C . GLY A 1 115 ? 7.102 0.402 -12.892 1.00 97.69 115 GLY A C 1
ATOM 935 O O . GLY A 1 115 ? 5.958 0.841 -13.027 1.00 97.69 115 GLY A O 1
ATOM 936 N N . VAL A 1 116 ? 7.347 -0.724 -12.227 1.00 98.06 116 VAL A N 1
ATOM 937 C CA . VAL A 1 116 ? 6.311 -1.558 -11.601 1.00 98.06 116 VAL A CA 1
ATOM 938 C C . VAL A 1 116 ? 6.330 -1.312 -10.096 1.00 98.06 116 VAL A C 1
ATOM 940 O O . VAL A 1 116 ? 7.071 -1.964 -9.367 1.00 98.06 116 VAL A O 1
ATOM 943 N N . GLN A 1 117 ? 5.515 -0.372 -9.609 1.00 96.38 117 GLN A N 1
ATOM 944 C CA . GLN A 1 117 ? 5.489 -0.035 -8.181 1.00 96.38 117 GLN A CA 1
ATOM 945 C C . GLN A 1 117 ? 4.833 -1.126 -7.328 1.00 96.38 117 GLN A C 1
ATOM 947 O O . GLN A 1 117 ? 5.250 -1.352 -6.194 1.00 96.38 117 GLN A O 1
ATOM 952 N N . PHE A 1 118 ? 3.800 -1.799 -7.846 1.00 97.31 118 PHE A N 1
ATOM 953 C CA . PHE A 1 118 ? 3.129 -2.866 -7.108 1.00 97.31 118 PHE A CA 1
ATOM 954 C C . PHE A 1 118 ? 2.413 -3.863 -8.023 1.00 97.31 118 PHE A C 1
ATOM 956 O O . PHE A 1 118 ? 1.925 -3.506 -9.097 1.00 97.31 118 PHE A O 1
ATOM 963 N N . VAL A 1 119 ? 2.307 -5.108 -7.558 1.00 97.56 119 VAL A N 1
ATOM 964 C CA . VAL A 1 119 ? 1.499 -6.174 -8.160 1.00 97.56 119 VAL A CA 1
ATOM 965 C C . VAL A 1 119 ? 0.623 -6.747 -7.055 1.00 97.56 119 VAL A C 1
ATOM 967 O O . VAL A 1 119 ? 1.137 -7.208 -6.039 1.00 97.56 119 VAL A O 1
ATOM 970 N N . GLY A 1 120 ? -0.690 -6.685 -7.244 1.00 95.19 120 GLY A N 1
ATOM 971 C CA . GLY A 1 120 ? -1.664 -7.350 -6.389 1.00 95.19 120 GLY A CA 1
ATOM 972 C C . GLY A 1 120 ? -2.218 -8.613 -7.039 1.00 95.19 120 GLY A C 1
ATOM 973 O O . GLY A 1 120 ? -1.827 -8.993 -8.143 1.00 95.19 120 GLY A O 1
ATOM 974 N N . ALA A 1 121 ? -3.170 -9.256 -6.361 1.00 93.19 121 ALA A N 1
ATOM 975 C CA . ALA A 1 121 ? -3.827 -10.457 -6.881 1.00 93.19 121 ALA A CA 1
ATOM 976 C C . ALA A 1 121 ? -4.593 -10.192 -8.191 1.00 93.19 121 ALA A C 1
ATOM 978 O O . ALA A 1 121 ? -4.678 -11.064 -9.053 1.00 93.19 121 ALA A O 1
ATOM 979 N N . ASP A 1 122 ? -5.148 -8.990 -8.333 1.00 96.56 122 ASP A N 1
ATOM 980 C CA . ASP A 1 122 ? -6.050 -8.615 -9.420 1.00 96.56 122 ASP A CA 1
ATOM 981 C C . ASP A 1 122 ? -5.839 -7.170 -9.906 1.00 96.56 122 ASP A C 1
ATOM 983 O O . ASP A 1 122 ? -6.732 -6.561 -10.491 1.00 96.56 122 ASP A O 1
ATOM 987 N N . TYR A 1 123 ? -4.660 -6.599 -9.666 1.00 98.31 123 TYR A N 1
ATOM 988 C CA . TYR A 1 123 ? -4.285 -5.294 -10.201 1.00 98.31 123 TYR A CA 1
ATOM 989 C C . TYR A 1 123 ? -2.774 -5.126 -10.302 1.00 98.31 123 TYR A C 1
ATOM 991 O O . TYR A 1 123 ? -2.005 -5.828 -9.644 1.00 98.31 123 TYR A O 1
ATOM 999 N N . LEU A 1 124 ? -2.356 -4.139 -11.089 1.00 98.62 124 LEU A N 1
ATOM 1000 C CA . LEU A 1 124 ? -0.995 -3.618 -11.088 1.00 98.62 124 LEU A CA 1
ATOM 1001 C C . LEU A 1 124 ? -1.011 -2.116 -10.823 1.00 98.62 124 LEU A C 1
ATOM 1003 O O . LEU A 1 124 ? -1.945 -1.411 -11.208 1.00 98.62 124 LEU A O 1
ATOM 1007 N N . VAL A 1 125 ? 0.058 -1.621 -10.212 1.00 98.56 125 VAL A N 1
ATOM 1008 C CA . VAL A 1 125 ? 0.357 -0.193 -10.137 1.00 98.56 125 VAL A CA 1
ATOM 1009 C C . VAL A 1 125 ? 1.669 0.033 -10.864 1.00 98.56 125 VAL A C 1
ATOM 1011 O O . VAL A 1 125 ? 2.726 -0.431 -10.431 1.00 98.56 125 VAL A O 1
ATOM 1014 N N . VAL A 1 126 ? 1.585 0.723 -11.994 1.00 98.56 126 VAL A N 1
ATOM 1015 C CA . VAL A 1 126 ? 2.700 0.930 -12.918 1.00 98.56 126 VAL A CA 1
ATOM 1016 C C . VAL A 1 126 ? 2.868 2.405 -13.234 1.00 98.56 126 VAL A C 1
ATOM 1018 O O . VAL A 1 126 ? 1.938 3.199 -13.098 1.00 98.56 126 VAL A O 1
ATOM 1021 N N . ARG A 1 127 ? 4.060 2.783 -13.676 1.00 97.88 127 ARG A N 1
ATOM 1022 C CA . ARG A 1 127 ? 4.380 4.153 -14.052 1.00 97.88 127 ARG A CA 1
ATOM 1023 C C . ARG A 1 127 ? 5.060 4.169 -15.421 1.00 97.88 127 ARG A C 1
ATOM 1025 O O . ARG A 1 127 ? 6.221 3.769 -15.492 1.00 97.88 127 ARG A O 1
ATOM 1032 N N . PRO A 1 128 ? 4.376 4.623 -16.485 1.00 97.19 128 PRO A N 1
ATOM 1033 C CA . PRO A 1 128 ? 4.994 4.799 -17.797 1.00 97.19 128 PRO A CA 1
ATOM 1034 C C . PRO A 1 128 ? 6.138 5.817 -17.711 1.00 97.19 128 PRO A C 1
ATOM 1036 O O . PRO A 1 128 ? 5.980 6.869 -17.086 1.00 97.19 128 PRO A O 1
ATOM 1039 N N . GLY A 1 129 ? 7.278 5.525 -18.330 1.00 95.19 129 GLY A N 1
ATOM 1040 C CA . GLY A 1 129 ? 8.484 6.351 -18.270 1.00 95.19 129 GLY A CA 1
ATOM 1041 C C . GLY A 1 129 ? 8.300 7.732 -18.897 1.00 95.19 129 GLY A C 1
ATOM 1042 O O . GLY A 1 129 ? 8.781 8.725 -18.351 1.00 95.19 129 GLY A O 1
ATOM 1043 N N . ARG A 1 130 ? 7.544 7.830 -19.998 1.00 93.38 130 ARG A N 1
ATOM 1044 C CA . ARG A 1 130 ? 7.332 9.087 -20.730 1.00 93.38 130 ARG A CA 1
ATOM 1045 C C . ARG A 1 130 ? 6.454 10.073 -19.970 1.00 93.38 130 ARG A C 1
ATOM 1047 O O . ARG A 1 130 ? 6.728 11.269 -19.986 1.00 93.38 130 ARG A O 1
ATOM 1054 N N . THR A 1 131 ? 5.371 9.594 -19.358 1.00 95.62 131 THR A N 1
ATOM 1055 C CA . THR A 1 131 ? 4.435 10.467 -18.625 1.00 95.62 131 THR A CA 1
ATOM 1056 C C . THR A 1 131 ? 4.839 10.629 -17.169 1.00 95.62 131 THR A C 1
ATOM 1058 O O . THR A 1 131 ? 4.569 11.664 -16.569 1.00 95.62 131 THR A O 1
ATOM 1061 N N . GLY A 1 132 ? 5.455 9.600 -16.587 1.00 96.25 132 GLY A N 1
ATOM 1062 C CA . GLY A 1 132 ? 5.752 9.539 -15.168 1.00 96.25 132 GLY A CA 1
ATOM 1063 C C . GLY A 1 132 ? 4.505 9.576 -14.284 1.00 96.25 132 GLY A C 1
ATOM 1064 O O . GLY A 1 132 ? 4.645 9.857 -13.097 1.00 96.25 132 GLY A O 1
ATOM 1065 N N . LEU A 1 133 ? 3.302 9.327 -14.811 1.00 97.62 133 LEU A N 1
ATOM 1066 C CA . LEU A 1 133 ? 2.050 9.370 -14.048 1.00 97.62 133 LEU A CA 1
ATOM 1067 C C . LEU A 1 133 ? 1.692 7.986 -13.502 1.00 97.62 133 LEU A C 1
ATOM 1069 O O . LEU A 1 133 ? 1.640 7.008 -14.255 1.00 97.62 133 LEU A O 1
ATOM 1073 N N . LEU A 1 134 ? 1.422 7.892 -12.199 1.00 98.19 134 LEU A N 1
ATOM 1074 C CA . LEU A 1 134 ? 1.084 6.617 -11.573 1.00 98.19 134 LEU A CA 1
ATOM 1075 C C . LEU A 1 134 ? -0.248 6.111 -12.137 1.00 98.19 134 LEU A C 1
ATOM 1077 O O . LEU A 1 134 ? -1.262 6.814 -12.133 1.00 98.19 134 LEU A O 1
ATOM 1081 N N . THR A 1 135 ? -0.235 4.885 -12.646 1.00 98.69 135 THR A N 1
ATOM 1082 C CA . THR A 1 135 ? -1.349 4.274 -13.365 1.00 98.69 135 THR A CA 1
ATOM 1083 C C . THR A 1 135 ? -1.731 2.960 -12.700 1.00 98.69 135 THR A C 1
ATOM 1085 O O . THR A 1 135 ? -0.900 2.069 -12.530 1.00 98.69 135 THR A O 1
ATOM 1088 N N . LEU A 1 136 ? -3.004 2.828 -12.338 1.00 98.81 136 LEU A N 1
ATOM 1089 C CA . LEU A 1 136 ? -3.578 1.582 -11.844 1.00 98.81 136 LEU A CA 1
ATOM 1090 C C . LEU A 1 136 ? -4.180 0.796 -13.008 1.00 98.81 136 LEU A C 1
ATOM 1092 O O . LEU A 1 136 ? -4.994 1.335 -13.756 1.00 98.81 136 LEU A O 1
ATOM 1096 N N . VAL A 1 137 ? -3.796 -0.470 -13.140 1.00 98.81 137 VAL A N 1
ATOM 1097 C CA . VAL A 1 137 ? -4.397 -1.443 -14.057 1.00 98.81 137 VAL A CA 1
ATOM 1098 C C . VAL A 1 137 ? -5.242 -2.396 -13.226 1.00 98.81 137 VAL A C 1
ATOM 1100 O O . VAL A 1 137 ? -4.699 -3.139 -12.414 1.00 98.81 137 VAL A O 1
ATOM 1103 N N . ASP A 1 138 ? -6.553 -2.377 -13.414 1.00 98.38 138 ASP A N 1
ATOM 1104 C CA . ASP A 1 138 ? -7.473 -3.325 -12.796 1.00 98.38 138 ASP A CA 1
ATOM 1105 C C . ASP A 1 138 ? -7.571 -4.572 -13.683 1.00 98.38 138 ASP A C 1
ATOM 1107 O O . ASP A 1 138 ? -8.027 -4.495 -14.821 1.00 98.38 138 ASP A O 1
ATOM 1111 N N . LEU A 1 139 ? -7.116 -5.727 -13.196 1.00 98.00 139 LEU A N 1
ATOM 1112 C CA . LEU A 1 139 ? -7.107 -6.968 -13.980 1.00 98.00 139 LEU A CA 1
ATOM 1113 C C . LEU A 1 139 ? -8.477 -7.651 -14.027 1.00 98.00 139 LEU A C 1
ATOM 1115 O O . LEU A 1 139 ? -8.670 -8.577 -14.814 1.00 98.00 139 LEU A O 1
ATOM 1119 N N . LYS A 1 140 ? -9.435 -7.212 -13.204 1.00 96.44 140 LYS A N 1
ATOM 1120 C CA . LYS A 1 140 ? -10.781 -7.786 -13.164 1.00 96.44 140 LYS A CA 1
ATOM 1121 C C . LYS A 1 140 ? -11.608 -7.374 -14.377 1.00 96.44 140 LYS A C 1
ATOM 1123 O O . LYS A 1 140 ? -12.380 -8.179 -14.896 1.00 96.44 140 LYS A O 1
ATOM 1128 N N . ASP A 1 141 ? -11.439 -6.135 -14.834 1.00 96.69 141 ASP A N 1
ATOM 1129 C CA . ASP A 1 141 ? -12.138 -5.582 -16.000 1.00 96.69 141 ASP A CA 1
ATOM 1130 C C . ASP A 1 141 ? -11.202 -4.985 -17.068 1.00 96.69 141 ASP A C 1
ATOM 1132 O O . ASP A 1 141 ? -11.672 -4.476 -18.088 1.00 96.69 141 ASP A O 1
ATOM 1136 N N . ASN A 1 142 ? -9.884 -5.102 -16.874 1.00 95.56 142 ASN A N 1
ATOM 1137 C CA . ASN A 1 142 ? -8.827 -4.544 -17.723 1.00 95.56 142 ASN A CA 1
ATOM 1138 C C . ASN A 1 142 ? -8.904 -3.018 -17.885 1.00 95.56 142 ASN A C 1
ATOM 1140 O O . ASN A 1 142 ? -8.422 -2.468 -18.882 1.00 95.56 142 ASN A O 1
ATOM 1144 N N . THR A 1 143 ? -9.524 -2.311 -16.936 1.00 98.00 143 THR A N 1
ATOM 1145 C CA . THR A 1 143 ? -9.530 -0.848 -16.949 1.00 98.00 143 THR A CA 1
ATOM 1146 C C . THR A 1 143 ? -8.199 -0.291 -16.463 1.00 98.00 143 THR A C 1
ATOM 1148 O O . THR A 1 143 ? -7.532 -0.840 -15.588 1.00 98.00 143 THR A O 1
ATOM 1151 N N . THR A 1 144 ? -7.803 0.843 -17.036 1.00 98.25 144 THR A N 1
ATOM 1152 C CA . THR A 1 144 ? -6.583 1.552 -16.649 1.00 98.25 144 THR A CA 1
ATOM 1153 C C . THR A 1 144 ? -6.904 2.971 -16.234 1.00 98.25 144 THR A C 1
ATOM 1155 O O . THR A 1 144 ? -7.570 3.702 -16.970 1.00 98.25 144 THR A O 1
ATOM 1158 N N . THR A 1 145 ? -6.407 3.370 -15.069 1.00 98.56 145 THR A N 1
ATOM 1159 C CA . THR A 1 145 ? -6.703 4.658 -14.449 1.00 98.56 145 THR A CA 1
ATOM 1160 C C . THR A 1 145 ? -5.417 5.414 -14.163 1.00 98.56 145 THR A C 1
ATOM 1162 O O . THR A 1 145 ? -4.611 4.982 -13.344 1.00 98.56 145 THR A O 1
ATOM 1165 N N . VAL A 1 146 ? -5.260 6.581 -14.787 1.00 98.44 146 VAL A N 1
ATOM 1166 C CA . VAL A 1 146 ? -4.245 7.567 -14.398 1.00 98.44 146 VAL A CA 1
ATOM 1167 C C . VAL A 1 146 ? -4.682 8.193 -13.075 1.00 98.44 146 VAL A C 1
ATOM 1169 O O . VAL A 1 146 ? -5.712 8.867 -13.009 1.00 98.44 146 VAL A O 1
ATOM 1172 N N . LEU A 1 147 ? -3.934 7.941 -12.003 1.00 98.56 147 LEU A N 1
ATOM 1173 C CA . LEU A 1 147 ? -4.373 8.262 -10.643 1.00 98.56 147 LEU A CA 1
ATOM 1174 C C . LEU A 1 147 ? -4.354 9.761 -10.356 1.00 98.56 147 LEU A C 1
ATOM 1176 O O . LEU A 1 147 ? -5.231 10.243 -9.641 1.00 98.56 147 LEU A O 1
ATOM 1180 N N . ALA A 1 148 ? -3.433 10.511 -10.966 1.00 98.12 148 ALA A N 1
ATOM 1181 C CA . ALA A 1 148 ? -3.406 11.967 -10.853 1.00 98.12 148 ALA A CA 1
ATOM 1182 C C . ALA A 1 148 ? -4.763 12.588 -11.235 1.00 98.12 148 ALA A C 1
ATOM 1184 O O . ALA A 1 148 ? -5.286 13.422 -10.502 1.00 98.12 148 ALA A O 1
ATOM 1185 N N . ASP A 1 149 ? -5.395 12.097 -12.306 1.00 98.06 149 ASP A N 1
ATOM 1186 C CA . ASP A 1 149 ? -6.688 12.589 -12.803 1.00 98.06 149 ASP A CA 1
ATOM 1187 C C . ASP A 1 149 ? -7.871 12.284 -11.871 1.00 98.06 149 ASP A C 1
ATOM 1189 O O . ASP A 1 149 ? -8.959 12.840 -12.043 1.00 98.06 149 ASP A O 1
ATOM 1193 N N . LYS A 1 150 ? -7.691 11.360 -10.923 1.00 98.19 150 LYS A N 1
ATOM 1194 C CA . LYS A 1 150 ? -8.722 10.949 -9.962 1.00 98.19 150 LYS A CA 1
ATOM 1195 C C . LYS A 1 150 ? -8.495 11.516 -8.571 1.00 98.19 150 LYS A C 1
ATOM 1197 O O . LYS A 1 150 ? -9.471 11.768 -7.872 1.00 98.19 150 LYS A O 1
ATOM 1202 N N . LEU A 1 151 ? -7.236 11.677 -8.176 1.00 97.81 151 LEU A N 1
ATOM 1203 C CA . LEU A 1 151 ? -6.854 11.969 -6.798 1.00 97.81 151 LEU A CA 1
ATOM 1204 C C . LEU A 1 151 ? -6.353 13.402 -6.605 1.00 97.81 151 LEU A C 1
ATOM 1206 O O . LEU A 1 151 ? -6.466 13.935 -5.504 1.00 97.81 151 LEU A O 1
ATOM 1210 N N . LEU A 1 152 ? -5.817 14.038 -7.650 1.00 97.50 152 LEU A N 1
ATOM 1211 C CA . LEU A 1 152 ? -5.248 15.381 -7.563 1.00 97.50 152 LEU A CA 1
ATOM 1212 C C . LEU A 1 152 ? -6.184 16.420 -8.175 1.00 97.50 152 LEU A C 1
ATOM 1214 O O . LEU A 1 152 ? -6.959 16.151 -9.092 1.00 97.50 152 LEU A O 1
ATOM 1218 N N . THR A 1 153 ? -6.090 17.653 -7.680 1.00 96.75 153 THR A N 1
ATOM 1219 C CA . THR A 1 153 ? -6.869 18.788 -8.188 1.00 96.75 153 THR A CA 1
ATOM 1220 C C . THR A 1 153 ? -6.016 20.055 -8.239 1.00 96.75 153 THR A C 1
ATOM 1222 O O . THR A 1 153 ? -4.917 20.109 -7.689 1.00 96.75 153 THR A O 1
ATOM 1225 N N . GLY A 1 154 ? -6.498 21.094 -8.927 1.00 96.62 154 GLY A N 1
ATOM 1226 C CA . GLY A 1 154 ? -5.869 22.416 -8.913 1.00 96.62 154 GLY A CA 1
ATOM 1227 C C . GLY A 1 154 ? -4.400 22.416 -9.360 1.00 96.62 154 GLY A C 1
ATOM 1228 O O . GLY A 1 154 ? -4.060 21.875 -10.411 1.00 96.62 154 GLY A O 1
ATOM 1229 N N . LYS A 1 155 ? -3.535 23.065 -8.567 1.00 96.69 155 LYS A N 1
ATOM 1230 C CA . LYS A 1 155 ? -2.105 23.219 -8.885 1.00 96.69 155 LYS A CA 1
ATOM 1231 C C . LYS A 1 155 ? -1.353 21.892 -8.866 1.00 96.69 155 LYS A C 1
ATOM 1233 O O . LYS A 1 155 ? -0.441 21.725 -9.664 1.00 96.69 155 LYS A O 1
ATOM 1238 N N . ASP A 1 156 ? -1.744 20.967 -7.998 1.00 96.25 156 ASP A N 1
ATOM 1239 C CA . ASP A 1 156 ? -1.143 19.639 -7.884 1.00 96.25 156 ASP A CA 1
ATOM 1240 C C . ASP A 1 156 ? -1.375 18.800 -9.146 1.00 96.25 156 ASP A C 1
ATOM 1242 O O . ASP A 1 156 ? -0.435 18.221 -9.687 1.00 96.25 156 ASP A O 1
ATOM 1246 N N . LEU A 1 157 ? -2.597 18.818 -9.691 1.00 97.62 157 LEU A N 1
ATOM 1247 C CA . LEU A 1 157 ? -2.892 18.152 -10.965 1.00 97.62 157 LEU A CA 1
ATOM 1248 C C . LEU A 1 157 ? -2.162 18.809 -12.146 1.00 97.62 157 LEU A C 1
ATOM 1250 O O . LEU A 1 157 ? -1.649 18.110 -13.017 1.00 97.62 157 LEU A O 1
ATOM 1254 N N . ALA A 1 158 ? -2.105 20.145 -12.178 1.00 97.19 158 ALA A N 1
ATOM 1255 C CA . ALA A 1 158 ? -1.351 20.864 -13.205 1.00 97.19 158 ALA A CA 1
ATOM 1256 C C . ALA A 1 158 ? 0.142 20.508 -13.143 1.00 97.19 158 ALA A C 1
ATOM 1258 O O . ALA A 1 158 ? 0.741 20.189 -14.164 1.00 97.19 158 ALA A O 1
ATOM 1259 N N . TYR A 1 159 ? 0.724 20.464 -11.940 1.00 96.38 159 TYR A N 1
ATOM 1260 C CA . TYR A 1 159 ? 2.101 20.016 -11.747 1.00 96.38 159 TYR A CA 1
ATOM 1261 C C . TYR A 1 159 ? 2.308 18.593 -12.260 1.00 96.38 159 TYR A C 1
ATOM 1263 O O . TYR A 1 159 ? 3.208 18.381 -13.060 1.00 96.38 159 TYR A O 1
ATOM 1271 N N . ALA A 1 160 ? 1.463 17.636 -11.867 1.00 97.06 160 ALA A N 1
ATOM 1272 C CA . ALA A 1 160 ? 1.590 16.249 -12.310 1.00 97.06 160 ALA A CA 1
ATOM 1273 C C . ALA A 1 160 ? 1.645 16.113 -13.844 1.00 97.06 160 ALA A C 1
ATOM 1275 O O . ALA A 1 160 ? 2.410 15.305 -14.364 1.00 97.06 160 ALA A O 1
ATOM 1276 N N . ARG A 1 161 ? 0.852 16.913 -14.571 1.00 96.19 161 ARG A N 1
ATOM 1277 C CA . ARG A 1 161 ? 0.759 16.863 -16.040 1.00 96.19 161 ARG A CA 1
ATOM 1278 C C . ARG A 1 161 ? 1.861 17.639 -16.758 1.00 96.19 161 ARG A C 1
ATOM 1280 O O . ARG A 1 161 ? 2.337 17.186 -17.796 1.00 96.19 161 ARG A O 1
ATOM 1287 N N . ASP A 1 162 ? 2.242 18.791 -16.217 1.00 95.81 162 ASP A N 1
ATOM 1288 C CA . ASP A 1 162 ? 3.091 19.757 -16.920 1.00 95.81 162 ASP A CA 1
ATOM 1289 C C . ASP A 1 162 ? 4.546 19.728 -16.439 1.00 95.81 162 ASP A C 1
ATOM 1291 O O . ASP A 1 162 ? 5.435 20.247 -17.119 1.00 95.81 162 ASP A O 1
ATOM 1295 N N . ASN A 1 163 ? 4.819 19.135 -15.274 1.00 93.19 163 ASN A N 1
ATOM 1296 C CA . ASN A 1 163 ? 6.170 19.041 -14.747 1.00 93.19 163 ASN A CA 1
ATOM 1297 C C . ASN A 1 163 ? 7.058 18.221 -15.688 1.00 93.19 163 ASN A C 1
ATOM 1299 O O . ASN A 1 163 ? 6.675 17.145 -16.133 1.00 93.19 163 ASN A O 1
ATOM 1303 N N . GLN A 1 164 ? 8.258 18.731 -15.963 1.00 89.44 164 GLN A N 1
ATOM 1304 C CA . GLN A 1 164 ? 9.296 18.053 -16.749 1.00 89.44 164 GLN A CA 1
ATOM 1305 C C . GLN A 1 164 ? 10.624 17.948 -15.982 1.00 89.44 164 GLN A C 1
ATOM 1307 O O . GLN A 1 164 ? 11.553 17.302 -16.459 1.00 89.44 164 GLN A O 1
ATOM 1312 N N . THR A 1 165 ? 10.730 18.573 -14.800 1.00 84.50 165 THR A N 1
ATOM 1313 C CA . THR A 1 165 ? 11.990 18.720 -14.058 1.00 84.50 165 THR A CA 1
ATOM 1314 C C . THR A 1 165 ? 11.813 18.287 -12.596 1.00 84.50 165 THR A C 1
ATOM 1316 O O . THR A 1 165 ? 10.916 18.782 -11.920 1.00 84.50 165 THR A O 1
ATOM 1319 N N . PRO A 1 166 ? 12.684 17.421 -12.047 1.00 84.81 166 PRO A N 1
ATOM 1320 C CA . PRO A 1 166 ? 13.823 16.780 -12.712 1.00 84.81 166 PRO A CA 1
ATOM 1321 C C . PRO A 1 166 ? 13.420 15.709 -13.739 1.00 84.81 166 PRO A C 1
ATOM 1323 O O . PRO A 1 166 ? 14.247 15.327 -14.558 1.00 84.81 166 PRO A O 1
ATOM 1326 N N . TYR A 1 167 ? 12.169 15.252 -13.706 1.00 88.69 167 TYR A N 1
ATOM 1327 C CA . TYR A 1 167 ? 11.577 14.324 -14.667 1.00 88.69 167 TYR A CA 1
ATOM 1328 C C . TYR A 1 167 ? 10.048 14.500 -14.697 1.00 88.69 167 TYR A C 1
ATOM 1330 O O . TYR A 1 167 ? 9.496 15.083 -13.756 1.00 88.69 167 TYR A O 1
ATOM 1338 N N . PRO A 1 168 ? 9.355 14.003 -15.738 1.00 92.19 168 PRO A N 1
ATOM 1339 C CA . PRO A 1 168 ? 7.904 14.088 -15.835 1.00 92.19 168 PRO A CA 1
ATOM 1340 C C . PRO A 1 168 ? 7.140 13.354 -14.732 1.00 92.19 168 PRO A C 1
ATOM 1342 O O . PRO A 1 168 ? 7.603 12.339 -14.194 1.00 92.19 168 PRO A O 1
ATOM 1345 N N . GLY A 1 169 ? 5.932 13.850 -14.457 1.00 94.62 169 GLY A N 1
ATOM 1346 C CA . GLY A 1 169 ? 4.897 13.120 -13.734 1.00 94.62 169 GLY A CA 1
ATOM 1347 C C . GLY A 1 169 ? 4.584 13.609 -12.324 1.00 94.62 169 GLY A C 1
ATOM 1348 O O . GLY A 1 169 ? 4.935 14.716 -11.916 1.00 94.62 169 GLY A O 1
ATOM 1349 N N . ASP A 1 170 ? 3.889 12.749 -11.579 1.00 95.50 170 ASP A N 1
ATOM 1350 C CA . ASP A 1 170 ? 3.419 13.009 -10.218 1.00 95.50 170 ASP A CA 1
ATOM 1351 C C . ASP A 1 170 ? 4.371 12.473 -9.130 1.00 95.50 170 ASP A C 1
ATOM 1353 O O . ASP A 1 170 ? 5.335 11.741 -9.392 1.00 95.50 170 ASP A O 1
ATOM 1357 N N . THR A 1 171 ? 4.054 12.846 -7.889 1.00 95.12 171 THR A N 1
ATOM 1358 C CA . THR A 1 171 ? 4.697 12.395 -6.646 1.00 95.12 171 THR A CA 1
ATOM 1359 C C . THR A 1 171 ? 3.818 11.414 -5.857 1.00 95.12 171 THR A C 1
ATOM 1361 O O . THR A 1 171 ? 4.013 11.244 -4.652 1.00 95.12 171 THR A O 1
ATOM 1364 N N . LEU A 1 172 ? 2.827 10.788 -6.507 1.00 96.62 172 LEU A N 1
ATOM 1365 C CA . LEU A 1 172 ? 2.031 9.728 -5.887 1.00 96.62 172 LEU A CA 1
ATOM 1366 C C . LEU A 1 172 ? 2.904 8.485 -5.718 1.00 96.62 172 LEU A C 1
ATOM 1368 O O . LEU A 1 172 ? 3.639 8.122 -6.632 1.00 96.62 172 LEU A O 1
ATOM 1372 N N . SER A 1 173 ? 2.786 7.787 -4.598 1.00 95.75 173 SER A N 1
ATOM 1373 C CA . SER A 1 173 ? 3.368 6.458 -4.406 1.00 95.75 173 SER A CA 1
ATOM 1374 C C . SER A 1 173 ? 2.320 5.501 -3.862 1.00 95.75 173 SER A C 1
ATOM 1376 O O . SER A 1 173 ? 1.454 5.892 -3.080 1.00 95.75 173 SER A O 1
ATOM 1378 N N . PHE A 1 174 ? 2.373 4.240 -4.290 1.00 95.56 174 PHE A N 1
ATOM 1379 C CA . PHE A 1 174 ? 1.507 3.207 -3.729 1.00 95.56 174 PHE A CA 1
ATOM 1380 C C . PHE A 1 174 ? 1.799 3.014 -2.234 1.00 95.56 174 PHE A C 1
ATOM 1382 O O . PHE A 1 174 ? 2.954 2.852 -1.842 1.00 95.56 174 PHE A O 1
ATOM 1389 N N . ALA A 1 175 ? 0.755 3.033 -1.406 1.00 93.62 175 ALA A N 1
ATOM 1390 C CA . ALA A 1 175 ? 0.865 2.901 0.045 1.00 93.62 175 ALA A CA 1
ATOM 1391 C C . ALA A 1 175 ? 0.256 1.597 0.582 1.00 93.62 175 ALA A C 1
ATOM 1393 O O . ALA A 1 175 ? 0.703 1.113 1.621 1.00 93.62 175 ALA A O 1
ATOM 1394 N N . GLY A 1 176 ? -0.726 1.002 -0.103 1.00 92.38 176 GLY A N 1
ATOM 1395 C CA . GLY A 1 176 ? -1.262 -0.295 0.310 1.00 92.38 176 GLY A CA 1
ATOM 1396 C C . GLY A 1 176 ? -2.553 -0.718 -0.380 1.00 92.38 176 GLY A C 1
ATOM 1397 O O . GLY A 1 176 ? -3.277 0.097 -0.950 1.00 92.38 176 GLY A O 1
ATOM 1398 N N . ASP A 1 177 ? -2.826 -2.021 -0.310 1.00 92.38 177 ASP A N 1
ATOM 1399 C CA . ASP A 1 177 ? -4.135 -2.609 -0.595 1.00 92.38 177 ASP A CA 1
ATOM 1400 C C . ASP A 1 177 ? -4.935 -2.633 0.707 1.00 92.38 177 ASP A C 1
ATOM 1402 O O . ASP A 1 177 ? -4.495 -3.220 1.699 1.00 92.38 177 ASP A O 1
ATOM 1406 N N . MET A 1 178 ? -6.092 -1.981 0.712 1.00 89.88 178 MET A N 1
ATOM 1407 C CA . MET A 1 178 ? -6.983 -1.912 1.868 1.00 89.88 178 MET A CA 1
ATOM 1408 C C . MET A 1 178 ? -8.101 -2.962 1.803 1.00 89.88 178 MET A C 1
ATOM 1410 O O . MET A 1 178 ? -8.971 -2.992 2.674 1.00 89.88 178 MET A O 1
ATOM 1414 N N . GLY A 1 179 ? -8.074 -3.839 0.795 1.00 90.50 179 GLY A N 1
ATOM 1415 C CA . GLY A 1 179 ? -9.085 -4.856 0.553 1.00 90.50 179 GLY A CA 1
ATOM 1416 C C . GLY A 1 179 ? -10.307 -4.309 -0.183 1.00 90.50 179 GLY A C 1
ATOM 1417 O O . GLY A 1 179 ? -10.517 -3.105 -0.318 1.00 90.50 179 GLY A O 1
ATOM 1418 N N . HIS A 1 180 ? -11.129 -5.223 -0.706 1.00 92.31 180 HIS A N 1
ATOM 1419 C CA . HIS A 1 180 ? -12.400 -4.908 -1.380 1.00 92.31 180 HIS A CA 1
ATOM 1420 C C . HIS A 1 180 ? -12.280 -3.835 -2.484 1.00 92.31 180 HIS A C 1
ATOM 1422 O O . HIS A 1 180 ? -13.178 -3.017 -2.717 1.00 92.31 180 HIS A O 1
ATOM 1428 N N . GLY A 1 181 ? -11.139 -3.850 -3.177 1.00 95.06 181 GLY A N 1
ATOM 1429 C CA . GLY A 1 181 ? -10.810 -2.931 -4.257 1.00 95.06 181 GLY A CA 1
ATOM 1430 C C . GLY A 1 181 ? -10.576 -1.491 -3.828 1.00 95.06 181 GLY A C 1
ATOM 1431 O O . GLY A 1 181 ? -10.768 -0.592 -4.642 1.00 95.06 181 GLY A O 1
ATOM 1432 N N . ILE A 1 182 ? -10.185 -1.273 -2.578 1.00 95.88 182 ILE A N 1
ATOM 1433 C CA . ILE A 1 182 ? -9.734 0.015 -2.067 1.00 95.88 182 ILE A CA 1
ATOM 1434 C C . ILE A 1 182 ? -8.209 -0.021 -2.021 1.00 95.88 182 ILE A C 1
ATOM 1436 O O . ILE A 1 182 ? -7.626 -0.901 -1.395 1.00 95.88 182 ILE A O 1
ATOM 1440 N N . VAL A 1 183 ? -7.559 0.933 -2.678 1.00 96.38 183 VAL A N 1
ATOM 1441 C CA . VAL A 1 183 ? -6.100 1.078 -2.651 1.00 96.38 183 VAL A CA 1
ATOM 1442 C C . VAL A 1 183 ? -5.721 2.479 -2.203 1.00 96.38 183 VAL A C 1
ATOM 1444 O O . VAL A 1 183 ? -6.390 3.457 -2.547 1.00 96.38 183 VAL A O 1
ATOM 1447 N N . ASP A 1 184 ? -4.628 2.564 -1.460 1.00 95.50 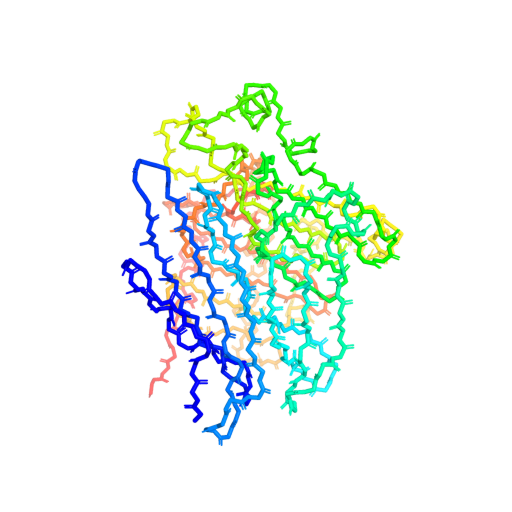184 ASP A N 1
ATOM 1448 C CA . ASP A 1 184 ? -4.130 3.813 -0.910 1.00 95.50 184 ASP A CA 1
ATOM 1449 C C . ASP A 1 184 ? -2.824 4.252 -1.543 1.00 95.50 184 ASP A C 1
ATOM 1451 O O . ASP A 1 184 ? -1.969 3.447 -1.925 1.00 95.50 184 ASP A O 1
ATOM 1455 N N . PHE A 1 185 ? -2.666 5.569 -1.578 1.00 95.75 185 PHE A N 1
ATOM 1456 C CA . PHE A 1 185 ? -1.509 6.265 -2.098 1.00 95.75 185 PHE A CA 1
ATOM 1457 C C . PHE A 1 185 ? -1.040 7.313 -1.098 1.00 95.75 185 PHE A C 1
ATOM 1459 O O . PHE A 1 185 ? -1.844 8.000 -0.460 1.00 95.75 185 PHE A O 1
ATOM 1466 N N . ALA A 1 186 ? 0.273 7.450 -0.981 1.00 94.06 186 ALA A N 1
ATOM 1467 C CA . ALA A 1 186 ? 0.886 8.594 -0.337 1.00 94.06 186 ALA A CA 1
ATOM 1468 C C . ALA A 1 186 ? 1.147 9.665 -1.403 1.00 94.06 186 ALA A C 1
ATOM 1470 O O . ALA A 1 186 ? 1.630 9.366 -2.495 1.00 94.06 186 ALA A O 1
ATOM 1471 N N . TYR A 1 187 ? 0.821 10.916 -1.093 1.00 94.50 187 TYR A N 1
ATOM 1472 C CA . TYR A 1 187 ? 1.036 12.050 -1.984 1.00 94.50 187 TYR A CA 1
ATOM 1473 C C . TYR A 1 187 ? 1.891 13.115 -1.309 1.00 94.50 187 TYR A C 1
ATOM 1475 O O . TYR A 1 187 ? 1.536 13.610 -0.242 1.00 94.50 187 TYR A O 1
ATOM 1483 N N . HIS A 1 188 ? 3.005 13.493 -1.932 1.00 92.50 188 HIS A N 1
ATOM 1484 C CA . HIS A 1 188 ? 3.828 14.602 -1.459 1.00 92.50 188 HIS A CA 1
ATOM 1485 C C . HIS A 1 188 ? 3.654 15.820 -2.369 1.00 92.50 188 HIS A C 1
ATOM 1487 O O . HIS A 1 188 ? 4.269 15.894 -3.436 1.00 92.50 188 HIS A O 1
ATOM 1493 N N . SER A 1 189 ? 2.816 16.776 -1.961 1.00 93.06 189 SER A N 1
ATOM 1494 C CA . SER A 1 189 ? 2.593 17.984 -2.758 1.00 93.06 189 SER A CA 1
ATOM 1495 C C . SER A 1 189 ? 3.881 18.810 -2.874 1.00 93.06 189 SER A C 1
ATOM 1497 O O . SER A 1 189 ? 4.427 19.226 -1.849 1.00 93.06 189 SER A O 1
ATOM 1499 N N . PRO A 1 190 ? 4.329 19.160 -4.095 1.00 91.69 190 PRO A N 1
ATOM 1500 C CA . PRO A 1 190 ? 5.510 20.004 -4.294 1.00 91.69 190 PRO A CA 1
ATOM 1501 C C . PRO A 1 190 ? 5.288 21.454 -3.832 1.00 91.69 190 PRO A C 1
ATOM 1503 O O . PRO A 1 190 ? 6.224 22.252 -3.794 1.00 91.69 190 PRO A O 1
ATOM 1506 N N . PHE A 1 191 ? 4.046 21.823 -3.501 1.00 92.50 191 PHE A N 1
ATOM 1507 C CA . PHE A 1 191 ? 3.672 23.160 -3.043 1.00 92.50 191 PHE A CA 1
ATOM 1508 C C . PHE A 1 191 ? 3.524 23.253 -1.523 1.00 92.50 191 PHE A C 1
ATOM 1510 O O . PHE A 1 191 ? 3.399 24.360 -0.985 1.00 92.50 191 PHE A O 1
ATOM 1517 N N . GLN A 1 192 ? 3.526 22.119 -0.821 1.00 87.44 192 GLN A N 1
ATOM 1518 C CA . GLN A 1 192 ? 3.433 22.092 0.629 1.00 87.44 192 GLN A CA 1
ATOM 1519 C C . GLN A 1 192 ? 4.813 22.250 1.267 1.00 87.44 192 GLN A C 1
ATOM 1521 O O . GLN A 1 192 ? 5.808 21.681 0.836 1.00 87.44 192 GLN A O 1
ATOM 1526 N N . LYS A 1 193 ? 4.879 23.083 2.311 1.00 79.69 193 LYS A N 1
ATOM 1527 C CA . LYS A 1 193 ? 6.133 23.362 3.033 1.00 79.69 193 LYS A CA 1
ATOM 1528 C C . LYS A 1 193 ? 6.486 22.290 4.064 1.00 79.69 193 LYS A C 1
ATOM 1530 O O . LYS A 1 193 ? 7.605 22.291 4.568 1.00 79.69 193 LYS A O 1
ATOM 1535 N N . ASN A 1 194 ? 5.532 21.444 4.448 1.00 75.56 194 ASN A N 1
ATOM 1536 C CA . ASN A 1 194 ? 5.779 20.334 5.358 1.00 75.56 194 ASN A CA 1
ATOM 1537 C C . ASN A 1 194 ? 6.203 19.097 4.552 1.00 75.56 194 ASN A C 1
ATOM 1539 O O . ASN A 1 194 ? 5.808 18.902 3.412 1.00 75.56 194 ASN A O 1
ATOM 1543 N N . THR A 1 195 ? 7.016 18.240 5.157 1.00 72.06 195 THR A N 1
ATOM 1544 C CA . THR A 1 195 ? 7.494 16.999 4.528 1.00 72.06 195 THR A CA 1
ATOM 1545 C C . THR A 1 195 ? 6.492 15.848 4.643 1.00 72.06 195 THR A C 1
ATOM 1547 O O . THR A 1 195 ? 6.842 14.704 4.378 1.00 72.06 195 THR A O 1
ATOM 1550 N N . ARG A 1 196 ? 5.258 16.112 5.093 1.00 81.62 196 ARG A N 1
ATOM 1551 C CA . ARG A 1 196 ? 4.269 15.057 5.343 1.00 81.62 196 ARG A CA 1
ATOM 1552 C C . ARG A 1 196 ? 3.561 14.699 4.047 1.00 81.62 196 ARG A C 1
ATOM 1554 O O . ARG A 1 196 ? 3.204 15.589 3.283 1.00 81.62 196 ARG A O 1
ATOM 1561 N N . SER A 1 197 ? 3.349 13.409 3.824 1.00 87.06 197 SER A N 1
ATOM 1562 C CA . SER A 1 197 ? 2.497 12.936 2.743 1.00 87.06 197 SER A CA 1
ATOM 1563 C C . SER A 1 197 ? 1.022 12.947 3.156 1.00 87.06 197 SER A C 1
ATOM 1565 O O . SER A 1 197 ? 0.655 12.687 4.310 1.00 87.06 197 SER A O 1
ATOM 1567 N N . GLU A 1 198 ? 0.165 13.260 2.192 1.00 89.25 198 GLU A N 1
ATOM 1568 C CA . GLU A 1 198 ? -1.280 13.085 2.289 1.00 89.25 198 GLU A CA 1
ATOM 1569 C C . GLU A 1 198 ? -1.646 11.644 1.937 1.00 89.25 198 GLU A C 1
ATOM 1571 O O . GLU A 1 198 ? -1.027 11.038 1.059 1.00 89.25 198 GLU A O 1
ATOM 1576 N N . ARG A 1 199 ? -2.656 11.092 2.617 1.00 90.00 199 ARG A N 1
ATOM 1577 C CA . ARG A 1 199 ? -3.230 9.790 2.261 1.00 90.00 199 ARG A CA 1
ATOM 1578 C C . ARG A 1 199 ? -4.385 10.006 1.302 1.00 90.00 199 ARG A C 1
ATOM 1580 O O . ARG A 1 199 ? -5.383 10.618 1.677 1.00 90.00 199 ARG A O 1
ATOM 1587 N N . LEU A 1 200 ? -4.253 9.483 0.090 1.00 93.69 200 LEU A N 1
ATOM 1588 C CA . LEU A 1 200 ? -5.293 9.514 -0.931 1.00 93.69 200 LEU A CA 1
ATOM 1589 C C . LEU A 1 200 ? -5.757 8.087 -1.209 1.00 93.69 200 LEU A C 1
ATOM 1591 O O . LEU A 1 200 ? -4.940 7.182 -1.348 1.00 93.69 200 LEU A O 1
ATOM 1595 N N . THR A 1 201 ? -7.065 7.900 -1.313 1.00 95.00 201 THR A N 1
ATOM 1596 C CA . THR A 1 201 ? -7.681 6.585 -1.506 1.00 95.00 201 THR A CA 1
ATOM 1597 C C . THR A 1 201 ? -8.367 6.537 -2.860 1.00 95.00 201 THR A C 1
ATOM 1599 O O . THR A 1 201 ? -9.074 7.474 -3.239 1.00 95.00 201 THR A O 1
ATOM 1602 N N . TYR A 1 202 ? -8.192 5.432 -3.580 1.00 97.69 202 TYR A N 1
ATOM 1603 C CA . TYR A 1 202 ? -8.924 5.147 -4.806 1.00 97.69 202 TYR A CA 1
ATOM 1604 C C . TYR A 1 202 ? -9.750 3.873 -4.651 1.00 97.69 202 TYR A C 1
ATOM 1606 O O . TYR A 1 202 ? -9.233 2.793 -4.366 1.00 97.69 202 TYR A O 1
ATOM 1614 N N . GLU A 1 203 ? -11.049 4.004 -4.891 1.00 97.69 203 GLU A N 1
ATOM 1615 C CA . GLU A 1 203 ? -11.963 2.877 -4.963 1.00 97.69 203 GLU A CA 1
ATOM 1616 C C . GLU A 1 203 ? -12.078 2.371 -6.402 1.00 97.69 203 GLU A C 1
ATOM 1618 O O . GLU A 1 203 ? -12.648 3.041 -7.269 1.00 97.69 203 GLU A O 1
ATOM 1623 N N . ARG A 1 204 ? -11.600 1.152 -6.657 1.00 97.62 204 ARG A N 1
ATOM 1624 C CA . ARG A 1 204 ? -11.733 0.506 -7.964 1.00 97.62 204 ARG A CA 1
ATOM 1625 C C . ARG A 1 204 ? -13.215 0.287 -8.299 1.00 97.62 204 ARG A C 1
ATOM 1627 O O . ARG A 1 204 ? -13.934 -0.319 -7.485 1.00 97.62 204 ARG A O 1
ATOM 1634 N N . PRO A 1 205 ? -13.698 0.745 -9.469 1.00 97.62 205 PRO A N 1
ATOM 1635 C CA . PRO A 1 205 ? -15.094 0.573 -9.873 1.00 97.62 205 PRO A CA 1
ATOM 1636 C C . PRO A 1 205 ? -15.535 -0.892 -9.985 1.00 97.62 205 PRO A C 1
ATOM 1638 O O . PRO A 1 205 ? -16.672 -1.207 -9.636 1.00 97.62 205 PRO A O 1
ATOM 1641 N N . SER A 1 206 ? -14.635 -1.796 -10.384 1.00 97.50 206 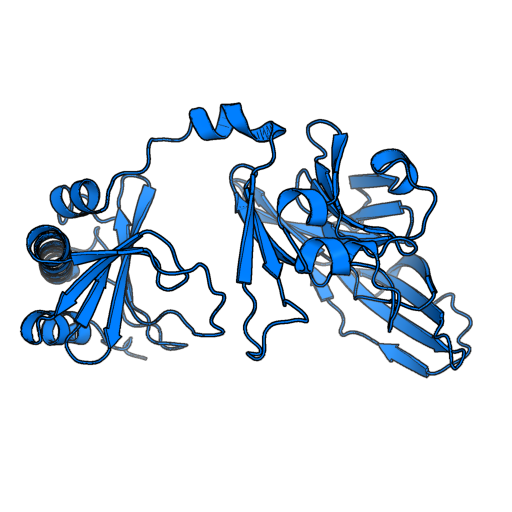SER A N 1
ATOM 1642 C CA . SER A 1 206 ? -14.898 -3.238 -10.548 1.00 97.50 206 SER A CA 1
ATOM 1643 C C . SER A 1 206 ? -15.310 -3.961 -9.246 1.00 97.50 206 SER A C 1
ATOM 1645 O O . SER A 1 206 ? -15.778 -5.103 -9.269 1.00 97.50 206 SER A O 1
ATOM 1647 N N . TYR A 1 207 ? -15.171 -3.290 -8.099 1.00 96.94 207 TYR A N 1
ATOM 1648 C CA . TYR A 1 207 ? -15.528 -3.775 -6.765 1.00 96.94 207 TYR A CA 1
ATOM 1649 C C . TYR A 1 207 ? -16.786 -3.120 -6.179 1.00 96.94 207 TYR A C 1
ATOM 1651 O O . TYR A 1 207 ? -17.153 -3.420 -5.046 1.00 96.94 207 TYR A O 1
ATOM 1659 N N . ALA A 1 208 ? -17.471 -2.243 -6.920 1.00 95.81 208 ALA A N 1
ATOM 1660 C CA . ALA A 1 208 ? -18.604 -1.486 -6.386 1.00 95.81 208 ALA A CA 1
ATOM 1661 C C . ALA A 1 208 ? -19.723 -2.384 -5.821 1.00 95.81 208 ALA A C 1
ATOM 1663 O O . ALA A 1 208 ? -20.239 -2.110 -4.740 1.00 95.81 208 ALA A O 1
ATOM 1664 N N . GLU A 1 209 ? -20.078 -3.470 -6.512 1.00 94.81 209 GLU A N 1
ATOM 1665 C CA . GLU A 1 209 ? -21.119 -4.398 -6.042 1.00 94.81 209 GLU A CA 1
ATOM 1666 C C . GLU A 1 209 ? -20.658 -5.245 -4.851 1.00 94.81 209 GLU A C 1
ATOM 1668 O O . GLU A 1 209 ? -21.426 -5.464 -3.918 1.00 94.81 209 GLU A O 1
ATOM 1673 N N . GLU A 1 210 ? -19.389 -5.657 -4.826 1.00 93.50 210 GLU A N 1
ATOM 1674 C CA . GLU A 1 210 ? -18.821 -6.382 -3.684 1.00 93.50 210 GLU A CA 1
ATOM 1675 C C . GLU A 1 210 ? -18.786 -5.505 -2.435 1.00 93.50 210 GLU A C 1
ATOM 1677 O O . GLU A 1 210 ? -19.190 -5.958 -1.367 1.00 93.50 210 GLU A O 1
ATOM 1682 N N . ARG A 1 211 ? -18.405 -4.228 -2.575 1.00 93.00 211 ARG A N 1
ATOM 1683 C CA . ARG A 1 211 ? -18.445 -3.258 -1.473 1.00 93.00 211 ARG A CA 1
ATOM 1684 C C . ARG A 1 211 ? -19.862 -3.019 -0.958 1.00 93.00 211 ARG A C 1
ATOM 1686 O O . ARG A 1 211 ? -20.053 -2.934 0.248 1.00 93.00 211 ARG A O 1
ATOM 1693 N N . LYS A 1 212 ? -20.870 -2.965 -1.836 1.00 92.12 212 LYS A N 1
ATOM 1694 C CA . LYS A 1 212 ? -22.286 -2.867 -1.420 1.00 92.12 212 LYS A CA 1
ATOM 1695 C C . LYS A 1 212 ? -22.774 -4.104 -0.666 1.00 92.12 212 LYS A C 1
ATOM 1697 O O . LYS A 1 212 ? -23.690 -3.986 0.143 1.00 92.12 212 LYS A O 1
ATOM 1702 N N . ALA A 1 213 ? -22.201 -5.270 -0.958 1.00 92.38 213 ALA A N 1
ATOM 1703 C CA . ALA A 1 213 ? -22.525 -6.524 -0.287 1.00 92.38 213 ALA A CA 1
ATOM 1704 C C . ALA A 1 213 ? -21.799 -6.694 1.058 1.00 92.38 213 ALA A C 1
ATOM 1706 O O . ALA A 1 213 ? -22.136 -7.614 1.808 1.00 92.38 213 ALA A O 1
ATOM 1707 N N . LEU A 1 214 ? -20.826 -5.831 1.378 1.00 87.44 214 LEU A N 1
ATOM 1708 C CA . LEU A 1 214 ? -20.169 -5.861 2.678 1.00 87.44 214 LEU A CA 1
ATOM 1709 C C . LEU A 1 214 ? -21.175 -5.562 3.794 1.00 87.44 214 LEU A C 1
ATOM 1711 O O . LEU A 1 214 ? -22.086 -4.744 3.614 1.00 87.44 214 LEU A O 1
ATOM 1715 N N . PRO A 1 215 ? -21.014 -6.195 4.970 1.00 86.25 215 PRO A N 1
ATOM 1716 C CA . PRO A 1 215 ? -21.760 -5.803 6.151 1.00 86.25 215 PRO A CA 1
ATOM 1717 C C . PRO A 1 215 ? -21.611 -4.301 6.377 1.00 86.25 215 PRO A C 1
ATOM 1719 O O . PRO A 1 215 ? -20.507 -3.760 6.322 1.00 86.25 215 PRO A O 1
ATOM 1722 N N . LYS A 1 216 ? -22.732 -3.622 6.628 1.00 86.50 216 LYS A N 1
ATOM 1723 C CA . LYS A 1 216 ? -22.712 -2.199 6.953 1.00 86.50 216 LYS A CA 1
ATOM 1724 C C . LYS A 1 216 ? -21.811 -1.987 8.171 1.00 86.50 216 LYS A C 1
ATOM 1726 O O . LYS A 1 216 ? -22.062 -2.582 9.219 1.00 86.50 216 LYS A O 1
ATOM 1731 N N . GLU A 1 217 ? -20.813 -1.117 8.032 1.00 86.25 217 GLU A N 1
ATOM 1732 C CA . GLU A 1 217 ? -19.976 -0.713 9.158 1.00 86.25 217 GLU A CA 1
ATOM 1733 C C . GLU A 1 217 ? -20.848 -0.147 10.278 1.00 86.25 217 GLU A C 1
ATOM 1735 O O . GLU A 1 217 ? -21.699 0.726 10.056 1.00 86.25 217 GLU A O 1
ATOM 1740 N N . ARG A 1 218 ? -20.639 -0.662 11.490 1.00 92.75 218 ARG A N 1
ATOM 1741 C CA . ARG A 1 218 ? -21.300 -0.139 12.679 1.00 92.75 218 ARG A CA 1
ATOM 1742 C C . ARG A 1 218 ? -20.701 1.218 13.025 1.00 92.75 218 ARG A C 1
ATOM 1744 O O . ARG A 1 218 ? -19.489 1.413 12.958 1.00 92.75 218 ARG A O 1
ATOM 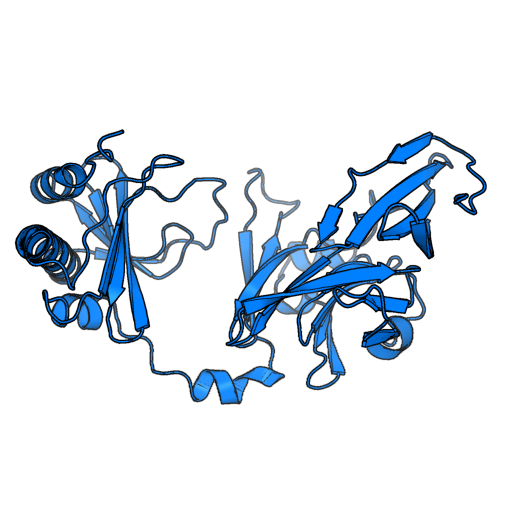1751 N N . SER A 1 219 ? -21.539 2.167 13.424 1.00 94.25 219 SER A N 1
ATOM 1752 C CA . SER A 1 219 ? -21.054 3.445 13.937 1.00 94.25 219 SER A CA 1
ATOM 1753 C C . SER A 1 219 ? -20.277 3.252 15.243 1.00 94.25 219 SER A C 1
ATOM 1755 O O . SER A 1 219 ? -20.427 2.247 15.943 1.00 94.25 219 SER A O 1
ATOM 1757 N N . PHE A 1 220 ? -19.488 4.255 15.636 1.00 95.31 220 PHE A N 1
ATOM 1758 C CA . PHE A 1 220 ? -18.839 4.257 16.948 1.00 95.31 220 PHE A CA 1
ATOM 1759 C C . PHE A 1 220 ? -19.846 4.065 18.086 1.00 95.31 220 PHE A C 1
ATOM 1761 O O . PHE A 1 220 ? -19.580 3.307 19.017 1.00 95.31 220 PHE A O 1
ATOM 1768 N N . GLN A 1 221 ? -21.024 4.683 17.987 1.00 95.94 221 GLN A N 1
ATOM 1769 C CA . GLN A 1 221 ? -22.101 4.537 18.962 1.00 95.94 221 GLN A CA 1
ATOM 1770 C C . GLN A 1 221 ? -22.668 3.110 18.983 1.00 95.94 221 GLN A C 1
ATOM 1772 O O . GLN A 1 221 ? -22.877 2.565 20.065 1.00 95.94 221 GLN A O 1
ATOM 1777 N N . GLU A 1 222 ? -22.877 2.481 17.822 1.00 96.50 222 GLU A N 1
ATOM 1778 C CA . GLU A 1 222 ? -23.356 1.093 17.726 1.00 96.50 222 GLU A CA 1
ATOM 1779 C C . GLU A 1 222 ? -22.332 0.107 18.311 1.00 96.50 222 GLU A C 1
ATOM 1781 O O . GLU A 1 222 ? -22.690 -0.753 19.123 1.00 96.50 222 GLU A O 1
ATOM 1786 N N . MET A 1 223 ? -21.047 0.272 17.976 1.00 96.69 223 MET A N 1
ATOM 1787 C CA . MET A 1 223 ? -19.962 -0.538 18.537 1.00 96.69 223 MET A CA 1
ATOM 1788 C C . MET A 1 223 ? -19.857 -0.359 20.054 1.00 96.69 223 MET A C 1
ATOM 1790 O O . MET A 1 223 ? -19.876 -1.347 20.793 1.00 96.69 223 MET A O 1
ATOM 1794 N N . ALA A 1 224 ? -19.831 0.883 20.548 1.00 97.38 224 ALA A N 1
ATOM 1795 C CA . ALA A 1 224 ? -19.755 1.163 21.979 1.00 97.38 224 ALA A CA 1
ATOM 1796 C C . ALA A 1 224 ? -20.971 0.625 22.744 1.00 97.38 224 ALA A C 1
ATOM 1798 O O . ALA A 1 224 ? -20.798 0.011 23.798 1.00 97.38 224 ALA A O 1
ATOM 1799 N N . ALA A 1 225 ? -22.187 0.795 22.214 1.00 97.62 225 ALA A N 1
ATOM 1800 C CA . ALA A 1 225 ? -23.408 0.272 22.823 1.00 97.62 225 ALA A CA 1
ATOM 1801 C C . ALA A 1 225 ? -23.372 -1.258 22.934 1.00 97.62 225 ALA A C 1
ATOM 1803 O O . ALA A 1 225 ? -23.690 -1.800 23.996 1.00 97.62 225 ALA A O 1
ATOM 1804 N N . SER A 1 226 ? -22.914 -1.933 21.874 1.00 97.06 226 SER A N 1
ATOM 1805 C CA . SER A 1 226 ? -22.778 -3.391 21.845 1.00 97.06 226 SER A CA 1
ATOM 1806 C C . SER A 1 226 ? -21.640 -3.927 22.715 1.00 97.06 226 SER A C 1
ATOM 1808 O O . SER A 1 226 ? -21.660 -5.102 23.053 1.00 97.06 226 SER A O 1
ATOM 1810 N N . CYS A 1 227 ? -20.670 -3.088 23.102 1.00 98.38 227 CYS A N 1
ATOM 1811 C CA . CYS A 1 227 ? -19.481 -3.551 23.805 1.00 98.38 227 CYS A CA 1
ATOM 1812 C C . CYS A 1 227 ? -19.828 -4.181 25.160 1.00 98.38 227 CYS A C 1
ATOM 1814 O O . CYS A 1 227 ? -20.292 -3.516 26.103 1.00 98.38 227 CYS A O 1
ATOM 1816 N N . ALA A 1 228 ? -19.550 -5.478 25.231 1.00 98.19 228 ALA A N 1
ATOM 1817 C CA . ALA A 1 228 ? -19.700 -6.367 26.368 1.00 98.19 228 ALA A CA 1
ATOM 1818 C C . ALA A 1 228 ? -18.689 -7.527 26.285 1.00 98.19 228 ALA A C 1
ATOM 1820 O O . ALA A 1 228 ? -18.085 -7.778 25.241 1.00 98.19 228 ALA A O 1
ATOM 1821 N N . VAL A 1 229 ? -18.519 -8.246 27.396 1.00 97.88 229 VAL A N 1
ATOM 1822 C CA . VAL A 1 229 ? -17.530 -9.331 27.552 1.00 97.88 229 VAL A CA 1
ATOM 1823 C C . VAL A 1 229 ? -17.674 -10.441 26.507 1.00 97.88 229 VAL A C 1
ATOM 1825 O O . VAL A 1 229 ? -16.676 -10.993 26.066 1.00 97.88 229 VAL A O 1
ATOM 1828 N N . ASP A 1 230 ? -18.901 -10.770 26.125 1.00 97.25 230 ASP A N 1
ATOM 1829 C CA . ASP A 1 230 ? -19.251 -11.804 25.147 1.00 97.25 230 ASP A CA 1
ATOM 1830 C C . ASP A 1 230 ? -19.178 -11.321 23.692 1.00 97.25 230 ASP A C 1
ATOM 1832 O O . ASP A 1 230 ? -19.112 -12.133 22.774 1.00 97.25 230 ASP A O 1
ATOM 1836 N N . THR A 1 231 ? -19.159 -10.005 23.477 1.00 97.88 231 THR A N 1
ATOM 1837 C CA . THR A 1 231 ? -19.086 -9.405 22.136 1.00 97.88 231 THR A CA 1
ATOM 1838 C C . THR A 1 231 ? -17.670 -9.040 21.706 1.00 97.88 231 THR A C 1
ATOM 1840 O O . THR A 1 231 ? -17.431 -8.922 20.507 1.00 97.88 231 THR A O 1
ATOM 1843 N N . VAL A 1 232 ? -16.740 -8.863 22.649 1.00 98.06 232 VAL A N 1
ATOM 1844 C CA . VAL A 1 232 ? -15.334 -8.526 22.382 1.00 98.06 232 VAL A CA 1
ATOM 1845 C C . VAL A 1 232 ? -14.534 -9.814 22.220 1.00 98.06 232 VAL A C 1
ATOM 1847 O O . VAL A 1 232 ? -14.519 -10.649 23.123 1.00 98.06 232 VAL A O 1
ATOM 1850 N N . SER A 1 233 ? -13.850 -9.976 21.088 1.00 97.75 233 SER A N 1
ATOM 1851 C CA . SER A 1 233 ? -12.945 -11.108 20.857 1.00 97.75 233 SER A CA 1
ATOM 1852 C C . SER A 1 233 ? -11.587 -10.861 21.517 1.00 97.75 233 SER A C 1
ATOM 1854 O O . SER A 1 233 ? -11.064 -11.736 22.216 1.00 97.75 233 SER A O 1
ATOM 1856 N N . TYR A 1 234 ? -11.035 -9.661 21.331 1.00 97.00 234 TYR A N 1
ATOM 1857 C CA . TYR A 1 234 ? -9.674 -9.319 21.725 1.00 97.00 234 TYR A CA 1
ATOM 1858 C C . TYR A 1 234 ? -9.505 -7.807 21.919 1.00 97.00 234 TYR A C 1
ATOM 1860 O O . TYR A 1 234 ? -10.127 -7.005 21.224 1.00 97.00 234 TYR A O 1
ATOM 1868 N N . VAL A 1 235 ? -8.643 -7.406 22.855 1.00 97.94 235 VAL A N 1
ATOM 1869 C CA . VAL A 1 235 ? -8.157 -6.025 22.977 1.00 97.94 235 VAL A CA 1
ATOM 1870 C C . VAL A 1 235 ? -6.641 -6.026 22.840 1.00 97.94 235 VAL A C 1
ATOM 1872 O O . VAL A 1 235 ? -5.928 -6.470 23.746 1.00 97.94 235 VAL A O 1
ATOM 1875 N N . HIS A 1 236 ? -6.158 -5.512 21.711 1.00 96.88 236 HIS A N 1
ATOM 1876 C CA . HIS A 1 236 ? -4.740 -5.274 21.466 1.00 96.88 236 HIS A CA 1
ATOM 1877 C C . HIS A 1 236 ? -4.322 -3.957 22.111 1.00 96.88 236 HIS A C 1
ATOM 1879 O O . HIS A 1 236 ? -5.033 -2.968 21.959 1.00 96.88 236 HIS A O 1
ATOM 1885 N N . ILE A 1 237 ? -3.182 -3.915 22.800 1.00 96.56 237 ILE A N 1
ATOM 1886 C CA . ILE A 1 237 ? -2.692 -2.707 23.477 1.00 96.56 237 ILE A CA 1
ATOM 1887 C C . ILE A 1 237 ? -1.235 -2.484 23.070 1.00 96.56 237 ILE A C 1
ATOM 1889 O O . ILE A 1 237 ? -0.392 -3.362 23.266 1.00 96.56 237 ILE A O 1
ATOM 1893 N N . GLN A 1 238 ? -0.937 -1.301 22.538 1.00 94.12 238 GLN A N 1
ATOM 1894 C CA . GLN A 1 238 ? 0.370 -0.961 21.980 1.00 94.12 238 GLN A CA 1
ATOM 1895 C C . GLN A 1 238 ? 0.745 0.498 22.266 1.00 94.12 238 GLN A C 1
ATOM 1897 O O . GLN A 1 238 ? -0.108 1.385 22.307 1.00 94.12 238 GLN A O 1
ATOM 1902 N N . ASP A 1 239 ? 2.036 0.746 22.467 1.00 92.31 239 ASP A N 1
ATOM 1903 C CA . ASP A 1 239 ? 2.621 2.081 22.593 1.00 92.31 239 ASP A CA 1
ATOM 1904 C C . ASP A 1 239 ? 3.943 2.108 21.822 1.00 92.31 239 ASP A C 1
ATOM 1906 O O . ASP A 1 239 ? 4.999 1.747 22.348 1.00 92.31 239 ASP A O 1
ATOM 1910 N N . GLY A 1 240 ? 3.886 2.466 20.539 1.00 89.19 240 GLY A N 1
ATOM 1911 C CA . GLY A 1 240 ? 5.070 2.370 19.692 1.00 89.19 240 GLY A CA 1
ATOM 1912 C C . GLY A 1 240 ? 5.398 0.922 19.347 1.00 89.19 240 GLY A C 1
ATOM 1913 O O . GLY A 1 240 ? 4.512 0.121 19.071 1.00 89.19 240 GLY A O 1
ATOM 1914 N N . ASP A 1 241 ? 6.670 0.560 19.453 1.00 87.00 241 ASP A N 1
ATOM 1915 C CA . ASP A 1 241 ? 7.132 -0.827 19.322 1.00 87.00 241 ASP A CA 1
ATOM 1916 C C . ASP A 1 241 ? 6.829 -1.693 20.562 1.00 87.00 241 ASP A C 1
ATOM 1918 O O . ASP A 1 241 ? 7.147 -2.883 20.598 1.00 87.00 241 ASP A O 1
ATOM 1922 N N . ILE A 1 242 ? 6.237 -1.114 21.614 1.00 90.44 242 ILE A N 1
ATOM 1923 C CA . ILE A 1 242 ? 5.930 -1.834 22.850 1.00 90.44 242 ILE A CA 1
ATOM 1924 C C . ILE A 1 242 ? 4.531 -2.437 22.749 1.00 90.44 242 ILE A C 1
ATOM 1926 O O . ILE A 1 242 ? 3.530 -1.721 22.777 1.00 90.44 242 ILE A O 1
ATOM 1930 N N . ILE A 1 243 ? 4.469 -3.766 22.704 1.00 91.44 243 ILE A N 1
ATOM 1931 C CA . ILE A 1 243 ? 3.227 -4.535 22.813 1.00 91.44 243 ILE A CA 1
ATOM 1932 C C . ILE A 1 243 ? 3.013 -4.919 24.279 1.00 91.44 243 ILE A C 1
ATOM 1934 O O . ILE A 1 243 ? 3.917 -5.434 24.946 1.00 91.44 243 ILE A O 1
ATOM 1938 N N . TYR A 1 244 ? 1.812 -4.665 24.791 1.00 95.38 244 TYR A N 1
ATOM 1939 C CA . TYR A 1 244 ? 1.422 -5.033 26.151 1.00 95.38 244 TYR A CA 1
ATOM 1940 C C . TYR A 1 244 ? 0.612 -6.325 26.165 1.00 95.38 244 TYR A C 1
ATOM 1942 O O . TYR A 1 244 ? 0.151 -6.811 25.132 1.00 95.38 244 TYR A O 1
ATOM 1950 N N . LYS A 1 245 ? 0.430 -6.891 27.361 1.00 95.75 245 LYS A N 1
ATOM 1951 C CA . LYS A 1 245 ? -0.419 -8.062 27.550 1.00 95.75 245 LYS A CA 1
ATOM 1952 C C . LYS A 1 245 ? -1.844 -7.738 27.073 1.00 95.75 245 LYS A C 1
ATOM 1954 O O . LYS A 1 245 ? -2.456 -6.822 27.624 1.00 95.75 245 LYS A O 1
ATOM 1959 N N . PRO A 1 246 ? -2.386 -8.485 26.102 1.00 96.81 246 PRO A N 1
ATOM 1960 C CA . PRO A 1 246 ? -3.720 -8.221 25.595 1.00 96.81 246 PRO A CA 1
ATOM 1961 C C . PRO A 1 246 ? -4.806 -8.733 26.539 1.00 96.81 246 PRO A C 1
ATOM 1963 O O . PRO A 1 246 ? -4.543 -9.539 27.436 1.00 96.81 246 PRO A O 1
ATOM 1966 N N . LEU A 1 247 ? -6.043 -8.309 26.281 1.00 98.00 247 LEU A N 1
ATOM 1967 C CA . LEU A 1 247 ? -7.232 -8.884 26.909 1.00 98.00 247 LEU A CA 1
ATOM 1968 C C . LEU A 1 247 ? -7.914 -9.828 25.921 1.00 98.00 247 LEU A C 1
ATOM 1970 O O . LEU A 1 247 ? -8.225 -9.425 24.802 1.00 98.00 247 LEU A O 1
ATOM 1974 N N . ILE A 1 248 ? -8.168 -11.069 26.331 1.00 97.62 248 ILE A N 1
ATOM 1975 C CA . ILE A 1 248 ? -8.788 -12.083 25.472 1.00 97.62 248 ILE A CA 1
ATOM 1976 C C . ILE A 1 248 ? -10.223 -12.322 25.946 1.00 97.62 248 ILE A C 1
ATOM 1978 O O . ILE A 1 248 ? -10.433 -12.738 27.084 1.00 97.62 248 ILE A O 1
ATOM 1982 N N . GLY A 1 249 ? -11.216 -12.125 25.073 1.00 95.81 249 GLY A N 1
ATOM 1983 C CA . GLY A 1 249 ? -12.641 -12.274 25.411 1.00 95.81 249 GLY A CA 1
ATOM 1984 C C . GLY A 1 249 ? -13.000 -13.643 25.988 1.00 95.81 249 GLY A C 1
ATOM 1985 O O . GLY A 1 249 ? -13.734 -13.755 26.972 1.00 95.81 249 GLY A O 1
ATOM 1986 N N . ALA A 1 250 ? -12.393 -14.699 25.444 1.00 96.44 250 ALA A N 1
ATOM 1987 C CA . ALA A 1 250 ? -12.570 -16.067 25.926 1.00 96.44 250 ALA A CA 1
ATOM 1988 C C . ALA A 1 250 ? -11.949 -16.327 27.319 1.00 96.44 250 ALA A C 1
ATOM 1990 O O . ALA A 1 250 ? -12.289 -17.317 27.974 1.00 96.44 250 ALA A O 1
ATOM 1991 N N . ASN A 1 251 ? -11.046 -15.466 27.800 1.00 97.06 251 ASN A N 1
ATOM 1992 C CA . ASN A 1 251 ? -10.360 -15.638 29.076 1.00 97.06 251 ASN A CA 1
ATOM 1993 C C . ASN A 1 251 ? -11.127 -14.964 30.223 1.00 97.06 251 ASN A C 1
ATOM 1995 O O . ASN A 1 251 ? -11.203 -13.741 30.331 1.00 97.06 251 ASN A O 1
ATOM 1999 N N . LYS A 1 252 ? -11.618 -15.772 31.171 1.00 97.12 252 LYS A N 1
ATOM 2000 C CA . LYS A 1 252 ? -12.343 -15.284 32.358 1.00 97.12 252 LYS A CA 1
ATOM 2001 C C . LYS A 1 252 ? -11.562 -14.254 33.183 1.00 97.12 252 LYS A C 1
ATOM 2003 O O . LYS A 1 252 ? -12.183 -13.380 33.779 1.00 97.12 252 LYS A O 1
ATOM 2008 N N . LYS A 1 253 ? -10.227 -14.345 33.218 1.00 97.25 253 LYS A N 1
ATOM 2009 C CA . LYS A 1 253 ? -9.375 -13.412 33.977 1.00 97.25 253 LYS A CA 1
ATOM 2010 C C . LYS A 1 253 ? -9.344 -12.003 33.375 1.00 97.25 253 LYS A C 1
ATOM 2012 O O . LYS A 1 253 ? -9.045 -11.061 34.098 1.00 97.25 253 LYS A O 1
ATOM 2017 N N . ASP A 1 254 ? -9.689 -11.860 32.097 1.00 97.56 254 ASP A N 1
ATOM 2018 C CA . ASP A 1 254 ? -9.593 -10.587 31.378 1.00 97.56 254 ASP A CA 1
ATOM 2019 C C . ASP A 1 254 ? -10.939 -9.837 31.332 1.00 97.56 254 ASP A C 1
ATOM 2021 O O . ASP A 1 254 ? -11.005 -8.684 30.905 1.00 97.56 254 ASP A O 1
ATOM 2025 N N . GLN A 1 255 ? -12.023 -10.453 31.822 1.00 97.81 255 GLN A N 1
ATOM 2026 C CA . GLN A 1 255 ? -13.383 -9.914 31.705 1.00 97.81 255 GLN A CA 1
ATOM 2027 C C . GLN A 1 255 ? -13.578 -8.570 32.416 1.00 97.81 255 GLN A C 1
ATOM 2029 O O . GLN A 1 255 ? -14.280 -7.709 31.891 1.00 97.81 255 GLN A O 1
ATOM 2034 N N . ASP A 1 256 ? -12.962 -8.355 33.582 1.00 98.25 256 ASP A N 1
ATOM 2035 C CA . ASP A 1 256 ? -13.032 -7.059 34.280 1.00 98.25 256 ASP A CA 1
ATOM 2036 C C . ASP A 1 256 ? -12.315 -5.950 33.502 1.00 98.25 256 ASP A C 1
ATOM 2038 O O . ASP A 1 256 ? -12.795 -4.811 33.436 1.00 98.25 256 ASP A O 1
ATOM 2042 N N . GLY A 1 257 ? -11.207 -6.302 32.846 1.00 98.06 257 GLY A N 1
ATOM 2043 C CA . GLY A 1 257 ? -10.514 -5.407 31.930 1.00 98.06 257 GLY A CA 1
ATOM 2044 C C . GLY A 1 257 ? -11.397 -5.037 30.743 1.00 98.06 257 GLY A C 1
ATOM 2045 O O . GLY A 1 257 ? -11.586 -3.855 30.460 1.00 98.06 257 GLY A O 1
ATOM 2046 N N . ILE A 1 258 ? -12.036 -6.029 30.118 1.00 98.50 258 ILE A N 1
ATOM 2047 C CA . ILE A 1 258 ? -12.947 -5.813 28.985 1.00 98.50 258 ILE A CA 1
ATOM 2048 C C . ILE A 1 258 ? -14.153 -4.956 29.391 1.00 98.50 258 ILE A C 1
ATOM 2050 O O . ILE A 1 258 ? -14.509 -4.023 28.673 1.00 98.50 258 ILE A O 1
ATOM 2054 N N . ARG A 1 259 ? -14.751 -5.183 30.571 1.00 98.56 259 ARG A N 1
ATOM 2055 C CA . ARG A 1 259 ? -15.833 -4.324 31.100 1.00 98.56 259 ARG A CA 1
ATOM 2056 C C . ARG A 1 259 ? -15.394 -2.867 31.211 1.00 98.56 259 ARG A C 1
ATOM 2058 O O . ARG A 1 259 ? -16.160 -1.964 30.876 1.00 98.56 259 ARG A O 1
ATOM 2065 N N . THR A 1 260 ? -14.167 -2.641 31.667 1.00 98.50 260 THR A N 1
ATOM 2066 C CA . THR A 1 260 ? -13.595 -1.298 31.797 1.00 98.50 260 THR A CA 1
ATOM 2067 C C . THR A 1 260 ? -13.347 -0.662 30.429 1.00 98.50 260 THR A C 1
ATOM 2069 O O . THR A 1 260 ? -13.757 0.479 30.227 1.00 98.50 260 THR A O 1
ATOM 2072 N N . VAL A 1 261 ? -12.791 -1.399 29.462 1.00 98.44 261 VAL A N 1
ATOM 2073 C CA . VAL A 1 261 ? -12.634 -0.933 28.071 1.00 98.44 261 VAL A CA 1
ATOM 2074 C C . VAL A 1 261 ? -13.988 -0.562 27.458 1.00 98.44 261 VAL A C 1
ATOM 2076 O O . VAL A 1 261 ? -14.151 0.538 26.931 1.00 98.44 261 VAL A O 1
ATOM 2079 N N . CYS A 1 262 ? -15.005 -1.412 27.608 1.00 98.56 262 CYS A N 1
ATOM 2080 C CA . CYS A 1 262 ? -16.351 -1.115 27.121 1.00 98.56 262 CYS A CA 1
ATOM 2081 C C . CYS A 1 262 ? -16.976 0.109 27.799 1.00 98.56 262 CYS A C 1
ATOM 2083 O O . CYS A 1 262 ? -17.689 0.878 27.153 1.00 98.56 262 CYS A O 1
ATOM 2085 N N . ARG A 1 263 ? -16.706 0.330 29.091 1.00 98.56 263 ARG A N 1
ATOM 2086 C CA . ARG A 1 263 ? -17.133 1.549 29.791 1.00 98.56 263 ARG A CA 1
ATOM 2087 C C . ARG A 1 263 ? -16.430 2.792 29.245 1.00 98.56 263 ARG A C 1
ATOM 2089 O O . ARG A 1 263 ? -17.096 3.814 29.089 1.00 98.56 263 ARG A O 1
ATOM 2096 N N . ILE A 1 264 ? -15.131 2.710 28.939 1.00 98.50 264 ILE A N 1
ATOM 2097 C CA . ILE A 1 264 ? -14.382 3.793 28.283 1.00 98.50 264 ILE A CA 1
ATOM 2098 C C . ILE A 1 264 ? -15.040 4.130 26.939 1.00 98.50 264 ILE A C 1
ATOM 2100 O O . ILE A 1 264 ? -15.396 5.287 26.731 1.00 98.50 264 ILE A O 1
ATOM 2104 N N . LEU A 1 265 ? -15.286 3.133 26.078 1.00 98.31 265 LEU A N 1
ATOM 2105 C CA . LEU A 1 265 ? -15.942 3.329 24.776 1.00 98.31 265 LEU A CA 1
ATOM 2106 C C . LEU A 1 265 ? -17.301 4.023 24.912 1.00 98.31 265 LEU A C 1
ATOM 2108 O O . LEU A 1 265 ? -17.521 5.069 24.306 1.00 98.31 265 LEU A O 1
ATOM 2112 N N . LYS A 1 266 ? -18.183 3.489 25.768 1.00 98.50 266 LYS A N 1
ATOM 2113 C CA . LYS A 1 266 ? -19.520 4.058 26.010 1.00 98.50 266 LYS A CA 1
ATOM 2114 C C . LYS A 1 266 ? -19.443 5.507 26.477 1.00 98.50 266 LYS A C 1
ATOM 2116 O O . LYS A 1 266 ? -20.205 6.345 25.998 1.00 98.50 266 LYS A O 1
ATOM 2121 N N . LYS A 1 267 ? -18.508 5.818 27.378 1.00 98.38 267 LYS A N 1
ATOM 2122 C CA . LYS A 1 267 ? -18.344 7.176 27.900 1.00 98.38 267 LYS A CA 1
ATOM 2123 C C . LYS A 1 267 ? -17.792 8.137 26.847 1.00 98.38 267 LYS A C 1
ATOM 2125 O O . LYS A 1 267 ? -18.319 9.239 26.740 1.00 98.38 267 LYS A O 1
ATOM 2130 N N . ILE A 1 268 ? -16.821 7.715 26.028 1.00 98.25 268 ILE A N 1
ATOM 2131 C CA . ILE A 1 268 ? -16.339 8.520 24.892 1.00 98.25 268 ILE A CA 1
ATOM 2132 C C . ILE A 1 268 ? -17.495 8.827 23.937 1.00 98.25 268 ILE A C 1
ATOM 2134 O O . ILE A 1 268 ? -17.699 9.987 23.602 1.00 98.25 268 ILE A O 1
ATOM 2138 N N . THR A 1 269 ? -18.300 7.834 23.554 1.00 97.75 269 THR A N 1
ATOM 2139 C CA . THR A 1 269 ? -19.421 8.060 22.625 1.00 97.75 269 THR A CA 1
ATOM 2140 C C . THR A 1 269 ? -20.560 8.897 23.203 1.00 97.75 269 THR A C 1
ATOM 2142 O O . THR A 1 269 ? -21.280 9.532 22.441 1.00 97.75 269 THR A O 1
ATOM 2145 N N . ALA A 1 270 ? -20.754 8.882 24.525 1.00 98.06 270 ALA A N 1
ATOM 2146 C CA . ALA A 1 270 ? -21.848 9.598 25.180 1.00 98.06 270 ALA A CA 1
ATOM 2147 C C . ALA A 1 270 ? -21.504 11.061 25.500 1.00 98.06 270 ALA A C 1
ATOM 2149 O O . ALA A 1 270 ? -22.382 11.917 25.458 1.00 98.06 270 ALA A O 1
ATOM 2150 N N . GLU A 1 271 ? -20.246 11.341 25.851 1.00 98.19 271 GLU A N 1
ATOM 2151 C CA . GLU A 1 271 ? -19.810 12.653 26.356 1.00 98.19 271 GLU A CA 1
ATOM 2152 C C . GLU A 1 271 ? -18.805 13.351 25.430 1.00 98.19 271 GLU A C 1
ATOM 2154 O O . GLU A 1 271 ? -18.471 14.517 25.639 1.00 98.19 271 GLU A O 1
ATOM 2159 N N . GLY A 1 272 ? -18.268 12.636 24.443 1.00 97.50 272 GLY A N 1
ATOM 2160 C CA . GLY A 1 272 ? -17.242 13.147 23.551 1.00 97.50 272 GLY A CA 1
ATOM 2161 C C . GLY A 1 272 ? -17.783 14.031 22.431 1.00 97.50 272 GLY A C 1
ATOM 2162 O O . GLY A 1 272 ? -18.977 14.090 22.149 1.00 97.50 272 GLY A O 1
ATOM 2163 N N . THR A 1 273 ? -16.865 14.733 21.775 1.00 97.56 273 THR A N 1
ATOM 2164 C CA . THR A 1 273 ? -17.146 15.603 20.629 1.00 97.56 273 THR A CA 1
ATOM 2165 C C . THR A 1 273 ? -16.647 14.955 19.346 1.00 97.56 273 THR A C 1
ATOM 2167 O O . THR A 1 273 ? -15.480 14.561 19.266 1.00 97.56 273 THR A O 1
ATOM 2170 N N . GLU A 1 274 ? -17.516 14.869 18.339 1.00 96.56 274 GLU A N 1
ATOM 2171 C CA . GLU A 1 274 ? -17.141 14.401 17.005 1.00 96.56 274 GLU A CA 1
ATOM 2172 C C . GLU A 1 274 ? -16.244 15.421 16.295 1.00 96.56 274 GLU A C 1
ATOM 2174 O O . GLU A 1 274 ? -16.551 16.611 16.219 1.00 96.56 274 GLU A O 1
ATOM 2179 N N . VAL A 1 275 ? -15.129 14.941 15.752 1.00 93.62 275 VAL A N 1
ATOM 2180 C CA . VAL A 1 275 ? -14.171 15.724 14.970 1.00 93.62 275 VAL A CA 1
ATOM 2181 C C . VAL A 1 275 ? -13.762 14.906 13.753 1.00 93.62 275 VAL A C 1
ATOM 2183 O O . VAL A 1 275 ? -13.489 13.714 13.857 1.00 93.62 275 VAL A O 1
ATOM 2186 N N . THR A 1 276 ? -13.696 15.543 12.585 1.00 92.06 276 THR A N 1
ATOM 2187 C CA . THR A 1 276 ? -13.118 14.921 11.387 1.00 92.06 276 THR A CA 1
ATOM 2188 C C . THR A 1 276 ? -11.676 15.386 11.242 1.00 92.06 276 THR A C 1
ATOM 2190 O O . THR A 1 276 ? -11.422 16.577 11.070 1.00 92.06 276 THR A O 1
ATOM 2193 N N . LEU A 1 277 ? -10.736 14.451 11.350 1.00 85.88 277 LEU A N 1
ATOM 2194 C CA . LEU A 1 277 ? -9.314 14.712 11.161 1.00 85.88 277 LEU A CA 1
ATOM 2195 C C . LEU A 1 277 ? -8.948 14.637 9.670 1.00 85.88 277 LEU A C 1
ATOM 2197 O O . LEU A 1 277 ? -9.510 13.802 8.953 1.00 85.88 277 LEU A O 1
ATOM 2201 N N . PRO A 1 278 ? -7.989 15.451 9.196 1.00 80.06 278 PRO A N 1
ATOM 2202 C CA . PRO A 1 278 ? -7.440 15.290 7.854 1.00 80.06 278 PRO A CA 1
ATOM 2203 C C . PRO A 1 278 ? -6.735 13.931 7.721 1.00 80.06 278 PRO A C 1
ATOM 2205 O O . PRO A 1 278 ? -6.104 13.463 8.668 1.00 80.06 278 PRO A O 1
ATOM 2208 N N . GLY A 1 279 ? -6.838 13.312 6.543 1.00 75.75 279 GLY A N 1
ATOM 2209 C CA . GLY A 1 279 ? -6.133 12.076 6.198 1.00 75.75 279 GLY A CA 1
ATOM 2210 C C . GLY A 1 279 ? -4.642 12.331 6.009 1.00 75.75 279 GLY A C 1
ATOM 2211 O O . GLY A 1 279 ? -4.199 12.653 4.910 1.00 75.75 279 GLY A O 1
ATOM 2212 N N . THR A 1 280 ? -3.861 12.223 7.078 1.00 71.44 280 THR A N 1
ATOM 2213 C CA . THR A 1 280 ? -2.399 12.372 7.009 1.00 71.44 280 THR A CA 1
ATOM 2214 C C . THR A 1 280 ? -1.740 11.015 7.203 1.00 71.44 280 THR A C 1
ATOM 2216 O O . THR A 1 280 ? -2.256 10.195 7.960 1.00 71.44 280 THR A O 1
ATOM 2219 N N . PHE A 1 281 ? -0.593 10.782 6.563 1.00 56.97 281 PHE A N 1
ATOM 2220 C CA . PHE A 1 281 ? 0.325 9.710 6.950 1.00 56.97 281 PHE A CA 1
ATOM 2221 C C . PHE A 1 281 ? 1.331 10.279 7.957 1.00 56.97 281 PHE A C 1
ATOM 2223 O O . PHE A 1 281 ? 2.392 10.768 7.561 1.00 56.97 281 PHE A O 1
ATOM 2230 N N . PRO A 1 282 ? 1.040 10.310 9.268 1.00 59.34 282 PRO A N 1
ATOM 2231 C CA . PRO A 1 282 ? 2.113 10.495 10.215 1.00 59.34 282 PRO A CA 1
ATOM 2232 C C . PRO A 1 282 ? 2.997 9.240 10.188 1.00 59.34 282 PRO A C 1
ATOM 2234 O O . PRO A 1 282 ? 2.498 8.121 10.291 1.00 59.34 282 PRO A O 1
ATOM 2237 N N . GLU A 1 283 ? 4.316 9.421 10.109 1.00 53.41 283 GLU A N 1
ATOM 2238 C CA . GLU A 1 283 ? 5.296 8.402 10.511 1.00 53.41 283 GLU A CA 1
ATOM 2239 C C . GLU A 1 283 ? 5.247 8.226 12.039 1.00 53.41 283 GLU A C 1
ATOM 2241 O O . GLU A 1 283 ? 6.206 8.495 12.760 1.00 53.41 283 GLU A O 1
ATOM 2246 N N . THR A 1 284 ? 4.083 7.874 12.575 1.00 64.94 284 THR A N 1
ATOM 2247 C CA . THR A 1 284 ? 3.914 7.607 13.998 1.00 64.94 284 THR A CA 1
ATOM 2248 C C . THR A 1 284 ? 3.318 6.234 14.167 1.00 64.94 284 THR A C 1
ATOM 2250 O O . THR A 1 284 ? 2.306 5.897 13.554 1.00 64.94 284 THR A O 1
ATOM 2253 N N . PHE A 1 285 ? 3.941 5.460 15.040 1.00 77.50 285 PHE A N 1
ATOM 2254 C CA . PHE A 1 285 ? 3.386 4.213 15.518 1.00 77.50 285 PHE A CA 1
ATOM 2255 C C . PHE A 1 285 ? 2.007 4.426 16.151 1.00 77.50 285 PHE A C 1
ATOM 2257 O O . PHE A 1 285 ? 1.661 5.520 16.602 1.00 77.50 285 PHE A O 1
ATOM 2264 N N . PHE A 1 286 ? 1.213 3.361 16.205 1.00 85.25 286 PHE A N 1
ATOM 2265 C CA . PHE A 1 286 ? -0.041 3.395 16.937 1.00 85.25 286 PHE A CA 1
ATOM 2266 C C . PHE A 1 286 ? 0.229 3.406 18.450 1.00 85.25 286 PHE A C 1
ATOM 2268 O O . PHE A 1 286 ? 0.981 2.580 18.973 1.00 85.25 286 PHE A O 1
ATOM 2275 N N . HIS A 1 287 ? -0.405 4.347 19.149 1.00 89.88 287 HIS A N 1
ATOM 2276 C CA . HIS A 1 287 ? -0.303 4.510 20.598 1.00 89.88 287 HIS A CA 1
ATOM 2277 C C . HIS A 1 287 ? -1.691 4.386 21.236 1.00 89.88 287 HIS A C 1
ATOM 2279 O O . HIS A 1 287 ? -2.339 5.382 21.584 1.00 89.88 287 HIS A O 1
ATOM 2285 N N . GLY A 1 288 ? -2.162 3.150 21.400 1.00 95.00 288 GLY A N 1
ATOM 2286 C CA . GLY A 1 288 ? -3.407 2.903 22.106 1.00 95.00 288 GLY A CA 1
ATOM 2287 C C . GLY A 1 288 ? -3.906 1.468 22.098 1.00 95.00 288 GLY A C 1
ATOM 2288 O O . GLY A 1 288 ? -3.133 0.527 22.249 1.00 95.00 288 GLY A O 1
ATOM 2289 N N . MET A 1 289 ? -5.224 1.312 22.000 1.00 97.06 289 MET A N 1
ATOM 2290 C CA . MET A 1 289 ? -5.916 0.030 22.042 1.00 97.06 289 MET A CA 1
ATOM 2291 C C . MET A 1 289 ? -6.720 -0.196 20.775 1.00 97.06 289 MET A C 1
ATOM 2293 O O . MET A 1 289 ? -7.427 0.714 20.352 1.00 97.06 289 MET A O 1
ATOM 2297 N N . SER A 1 290 ? -6.673 -1.404 20.223 1.00 97.00 290 SER A N 1
ATOM 2298 C CA . SER A 1 290 ? -7.638 -1.870 19.226 1.00 97.00 290 SER A CA 1
ATOM 2299 C C . SER A 1 290 ? -8.583 -2.865 19.886 1.00 97.00 290 SER A C 1
ATOM 2301 O O . SER A 1 290 ? -8.126 -3.837 20.487 1.00 97.00 290 SER A O 1
ATOM 2303 N N . VAL A 1 291 ? -9.885 -2.599 19.820 1.00 97.69 291 VAL A N 1
ATOM 2304 C CA . VAL A 1 291 ? -10.939 -3.469 20.346 1.00 97.69 291 VAL A CA 1
ATOM 2305 C C . VAL A 1 291 ? -11.568 -4.194 19.171 1.00 97.69 291 VAL A C 1
ATOM 2307 O O . VAL A 1 291 ? -12.235 -3.566 18.352 1.00 97.69 291 VAL A O 1
ATOM 2310 N N . GLU A 1 292 ? -11.355 -5.501 19.096 1.00 97.25 292 GLU A N 1
ATOM 2311 C CA . GLU A 1 292 ? -11.943 -6.368 18.080 1.00 97.25 292 GLU A CA 1
ATOM 2312 C C . GLU A 1 292 ? -13.228 -6.998 18.615 1.00 97.25 292 GLU A C 1
ATOM 2314 O O . GLU A 1 292 ? -13.287 -7.492 19.750 1.00 97.25 292 GLU A O 1
ATOM 2319 N N . PHE A 1 293 ? -14.272 -6.982 17.793 1.00 96.88 293 PHE A N 1
ATOM 2320 C CA . PHE A 1 293 ? -15.547 -7.598 18.122 1.00 96.88 293 PHE A CA 1
ATOM 2321 C C . PHE A 1 293 ? -15.706 -8.937 17.406 1.00 96.88 293 PHE A C 1
ATOM 2323 O O . PHE A 1 293 ? -15.224 -9.164 16.301 1.00 96.88 293 PHE A O 1
ATOM 2330 N N . THR A 1 294 ? -16.493 -9.815 18.015 1.00 95.19 294 THR A N 1
ATOM 2331 C CA . THR A 1 294 ? -16.929 -11.097 17.437 1.00 95.19 294 THR A CA 1
ATOM 2332 C C . THR A 1 294 ? -17.734 -10.940 16.143 1.00 95.19 294 THR A C 1
ATOM 2334 O O . THR A 1 294 ? -17.837 -11.892 15.376 1.00 95.19 294 THR A O 1
ATOM 2337 N N . ALA A 1 295 ? -18.269 -9.744 15.877 1.00 91.56 295 ALA A N 1
ATOM 2338 C CA . ALA A 1 295 ? -18.928 -9.393 14.621 1.00 91.56 295 ALA A CA 1
ATOM 2339 C C . ALA A 1 295 ? -17.946 -9.162 13.451 1.00 91.56 295 ALA A C 1
ATOM 2341 O O . ALA A 1 295 ? -18.393 -9.044 12.313 1.00 91.56 295 ALA A O 1
ATOM 2342 N N . GLY A 1 296 ? -16.633 -9.123 13.715 1.00 88.31 296 GLY A N 1
ATOM 2343 C CA . GLY A 1 296 ? -15.576 -8.978 12.708 1.00 88.31 296 GLY A CA 1
ATOM 2344 C C . GLY A 1 296 ? -15.111 -7.541 12.456 1.00 88.31 296 GLY A C 1
ATOM 2345 O O . GLY A 1 296 ? -14.168 -7.337 11.700 1.00 88.31 296 GLY A O 1
ATOM 2346 N N . ASP A 1 297 ? -15.733 -6.550 13.088 1.00 92.44 297 ASP A N 1
ATOM 2347 C CA . ASP A 1 297 ? -15.304 -5.154 13.059 1.00 92.44 297 ASP A CA 1
ATOM 2348 C C . ASP A 1 297 ? -14.457 -4.789 14.290 1.00 92.44 297 ASP A C 1
ATOM 2350 O O . ASP A 1 297 ? -14.297 -5.566 15.238 1.00 92.44 297 ASP A O 1
ATOM 2354 N N . SER A 1 298 ? -13.864 -3.595 14.262 1.00 94.69 298 SER A N 1
ATOM 2355 C CA . SER A 1 298 ? -12.984 -3.122 15.328 1.00 94.69 298 SER A CA 1
ATOM 2356 C C . SER A 1 298 ? -13.071 -1.615 15.528 1.00 94.69 298 SER A C 1
ATOM 2358 O O . SER A 1 298 ? -13.500 -0.868 14.647 1.00 94.69 298 SER A O 1
ATOM 2360 N N . VAL A 1 299 ? -12.642 -1.156 16.703 1.00 96.44 299 VAL A N 1
ATOM 2361 C CA . VAL A 1 299 ? -12.476 0.270 16.980 1.00 96.44 299 VAL A CA 1
ATOM 2362 C C . VAL A 1 299 ? -11.218 0.539 17.784 1.00 96.44 299 VAL A C 1
ATOM 2364 O O . VAL A 1 299 ? -10.894 -0.191 18.721 1.00 96.44 299 VAL A O 1
ATOM 2367 N N . SER A 1 300 ? -10.523 1.621 17.447 1.00 96.88 300 SER A N 1
ATOM 2368 C CA . SER A 1 300 ? -9.341 2.049 18.183 1.00 96.88 300 SER A CA 1
ATOM 2369 C C . SER A 1 300 ? -9.657 3.141 19.203 1.00 96.88 300 SER A C 1
ATOM 2371 O O . SER A 1 300 ? -10.467 4.035 18.953 1.00 96.88 300 SER A O 1
ATOM 2373 N N . ILE A 1 301 ? -8.975 3.078 20.346 1.00 97.12 301 ILE A N 1
ATOM 2374 C CA . ILE A 1 301 ? -8.934 4.114 21.381 1.00 97.12 301 ILE A CA 1
ATOM 2375 C C . ILE A 1 301 ? -7.480 4.540 21.534 1.00 97.12 301 ILE A C 1
ATOM 2377 O O . ILE A 1 301 ? -6.618 3.692 21.746 1.00 97.12 301 ILE A O 1
ATOM 2381 N N . TYR A 1 302 ? -7.182 5.829 21.470 1.00 95.75 302 TYR A N 1
ATOM 2382 C CA . TYR A 1 302 ? -5.807 6.323 21.539 1.00 95.75 302 TYR A CA 1
ATOM 2383 C C . TYR A 1 302 ? -5.696 7.587 22.386 1.00 95.75 302 TYR A C 1
ATOM 2385 O O . TYR A 1 302 ? -6.679 8.285 22.647 1.00 95.75 302 TYR A O 1
ATOM 2393 N N . LEU A 1 303 ? -4.477 7.887 22.835 1.00 94.00 303 LEU A N 1
ATOM 2394 C CA . LEU A 1 303 ? -4.203 9.109 23.583 1.00 94.00 303 LEU A CA 1
ATOM 2395 C C . LEU A 1 303 ? -4.047 10.283 22.606 1.00 94.00 303 LEU A C 1
ATOM 2397 O O . LEU A 1 303 ? -3.073 10.361 21.864 1.00 94.00 303 LEU A O 1
ATOM 2401 N N . ALA A 1 304 ? -4.982 11.230 22.637 1.00 92.06 304 ALA A N 1
ATOM 2402 C CA . ALA A 1 304 ? -4.987 12.418 21.778 1.00 92.06 304 ALA A CA 1
ATOM 2403 C C . ALA A 1 304 ? -4.250 13.623 22.408 1.00 92.06 304 ALA A C 1
ATOM 2405 O O . ALA A 1 304 ? -4.459 14.769 22.010 1.00 92.06 304 ALA A O 1
ATOM 2406 N N . GLY A 1 305 ? -3.399 13.357 23.406 1.00 89.88 305 GLY A N 1
ATOM 2407 C CA . GLY A 1 305 ? -2.621 14.341 24.161 1.00 89.88 305 GLY A CA 1
ATOM 2408 C C . GLY A 1 305 ? -3.224 14.692 25.527 1.00 89.88 305 GLY A C 1
ATOM 2409 O O . GLY A 1 305 ? -4.436 14.832 25.682 1.00 89.88 305 GLY A O 1
ATOM 2410 N N . GLY A 1 306 ? -2.363 14.855 26.538 1.00 92.88 306 GLY A N 1
ATOM 2411 C CA . GLY A 1 306 ? -2.767 15.237 27.895 1.00 92.88 306 GLY A CA 1
ATOM 2412 C C . GLY A 1 306 ? -3.810 14.287 28.496 1.00 92.88 306 GLY A C 1
ATOM 2413 O O . GLY A 1 306 ? -3.588 13.082 28.574 1.00 92.88 306 GLY A O 1
ATOM 2414 N N . ASN A 1 307 ? -4.956 14.840 28.900 1.00 96.38 307 ASN A N 1
ATOM 2415 C CA . ASN A 1 307 ? -6.078 14.097 29.485 1.00 96.38 307 ASN A CA 1
ATOM 2416 C C . ASN A 1 307 ? -7.152 13.703 28.454 1.00 96.38 307 ASN A C 1
ATOM 2418 O O . ASN A 1 307 ? -8.299 13.459 28.829 1.00 96.38 307 ASN A O 1
ATOM 2422 N N . LYS A 1 308 ? -6.810 13.661 27.163 1.00 97.12 308 LYS A N 1
ATOM 2423 C CA . LYS A 1 308 ? -7.759 13.446 26.068 1.00 97.12 308 LYS A CA 1
ATOM 2424 C C . LYS A 1 308 ? -7.607 12.064 25.442 1.00 97.12 308 LYS A C 1
ATOM 2426 O O . LYS A 1 308 ? -6.521 11.702 24.994 1.00 97.12 308 LYS A O 1
ATOM 2431 N N . LEU A 1 309 ? -8.709 11.326 25.359 1.00 97.62 309 LEU A N 1
ATOM 2432 C CA . LEU A 1 309 ? -8.811 10.098 24.569 1.00 97.62 309 LEU A CA 1
ATOM 2433 C C . LEU A 1 309 ? -9.525 10.386 23.249 1.00 97.62 309 LEU A C 1
ATOM 2435 O O . LEU A 1 309 ? -10.466 11.180 23.217 1.00 97.62 309 LEU A O 1
ATOM 2439 N N . GLY A 1 310 ? -9.075 9.734 22.183 1.00 96.38 310 GLY A N 1
ATOM 2440 C CA . GLY A 1 310 ? -9.761 9.653 20.899 1.00 96.38 310 GLY A CA 1
ATOM 2441 C C . GLY A 1 310 ? -10.287 8.246 20.655 1.00 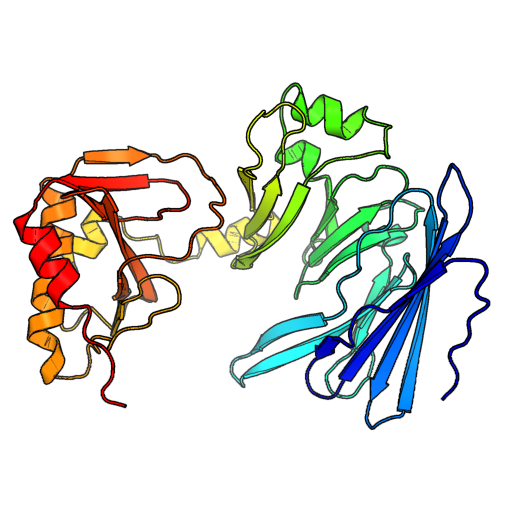96.38 310 GLY A C 1
ATOM 2442 O O . GLY A 1 310 ? -9.616 7.276 20.995 1.00 96.38 310 GLY A O 1
ATOM 2443 N N . MET A 1 311 ? -11.478 8.146 20.073 1.00 96.81 311 MET A N 1
ATOM 2444 C CA . MET A 1 311 ? -12.036 6.921 19.502 1.00 96.81 311 MET A CA 1
ATOM 2445 C C . MET A 1 311 ? -12.178 7.109 17.992 1.00 96.81 311 MET A C 1
ATOM 2447 O O . MET A 1 311 ? -12.837 8.056 17.564 1.00 96.81 311 MET A O 1
ATOM 2451 N N . GLY A 1 312 ? -11.563 6.227 17.207 1.00 93.38 312 GLY A N 1
ATOM 2452 C CA . GLY A 1 312 ? -11.511 6.321 15.747 1.00 93.38 312 GLY A CA 1
ATOM 2453 C C . GLY A 1 312 ? -10.108 6.071 15.204 1.00 93.38 312 GLY A C 1
ATOM 2454 O O . GLY A 1 312 ? -9.325 5.354 15.821 1.00 93.38 312 GLY A O 1
ATOM 2455 N N . ASN A 1 313 ? -9.790 6.643 14.043 1.00 86.62 313 ASN A N 1
ATOM 2456 C CA . ASN A 1 313 ? -8.504 6.455 13.380 1.00 86.62 313 ASN A CA 1
ATOM 2457 C C . ASN A 1 313 ? -7.620 7.706 13.526 1.00 86.62 313 ASN A C 1
ATOM 2459 O O . ASN A 1 313 ? -7.950 8.785 13.027 1.00 86.62 313 ASN A O 1
ATOM 2463 N N . GLN A 1 314 ? -6.459 7.549 14.173 1.00 82.19 314 GLN A N 1
ATOM 2464 C CA . GLN A 1 314 ? -5.476 8.625 14.354 1.00 82.19 314 GLN A CA 1
ATOM 2465 C C . GLN A 1 314 ? -4.904 9.136 13.015 1.00 82.19 314 GLN A C 1
ATOM 2467 O O . GLN A 1 314 ? -4.398 10.255 12.953 1.00 82.19 314 GLN A O 1
ATOM 2472 N N . LEU A 1 315 ? -5.015 8.344 11.943 1.00 75.75 315 LEU A N 1
ATOM 2473 C CA . LEU A 1 315 ? -4.554 8.689 10.595 1.00 75.75 315 LEU A CA 1
ATOM 2474 C C . LEU A 1 315 ? -5.539 9.584 9.824 1.00 75.75 315 LEU A C 1
ATOM 2476 O O . LEU A 1 315 ? -5.204 10.057 8.741 1.00 75.75 315 LEU A O 1
ATOM 2480 N N . GLY A 1 316 ? -6.743 9.832 10.348 1.00 83.56 316 GLY A N 1
ATOM 2481 C CA . GLY A 1 316 ? -7.733 10.687 9.694 1.00 83.56 316 GLY A CA 1
ATOM 2482 C C . GLY A 1 316 ? -9.166 10.183 9.821 1.00 83.56 316 GLY A C 1
ATOM 2483 O O . GLY A 1 316 ? -9.433 9.111 10.360 1.00 83.56 316 GLY A O 1
ATOM 2484 N N . GLY A 1 317 ? -10.105 10.965 9.293 1.00 87.12 317 GLY A N 1
ATOM 2485 C CA . GLY A 1 317 ? -11.523 10.614 9.280 1.00 87.12 317 GLY A CA 1
ATOM 2486 C C . GLY A 1 317 ? -12.244 10.963 10.581 1.00 87.12 317 GLY A C 1
ATOM 2487 O O . GLY A 1 317 ? -11.778 11.778 11.385 1.00 87.12 317 GLY A O 1
ATOM 2488 N N . LYS A 1 318 ? -13.433 10.383 10.763 1.00 92.75 318 LYS A N 1
ATOM 2489 C CA . LYS A 1 318 ? -14.283 10.665 11.924 1.00 92.75 318 LYS A CA 1
ATOM 2490 C C . LYS A 1 318 ? -13.650 10.105 13.192 1.00 92.75 318 LYS A C 1
ATOM 2492 O O . LYS A 1 318 ? -13.251 8.946 13.237 1.00 92.75 318 LYS A O 1
ATOM 2497 N N . ASN A 1 319 ? -13.602 10.935 14.221 1.00 95.56 319 ASN A N 1
ATOM 2498 C CA . ASN A 1 319 ? -13.109 10.607 15.547 1.00 95.56 319 ASN A CA 1
ATOM 2499 C C . ASN A 1 319 ? -14.039 11.210 16.603 1.00 95.56 319 ASN A C 1
ATOM 2501 O O . ASN A 1 319 ? -14.706 12.212 16.347 1.00 95.56 319 ASN A O 1
ATOM 2505 N N . ILE A 1 320 ? -14.057 10.628 17.800 1.00 97.75 320 ILE A N 1
ATOM 2506 C CA . ILE A 1 320 ? -14.738 11.183 18.974 1.00 97.75 320 ILE A CA 1
ATOM 2507 C C . ILE A 1 320 ? -13.692 11.452 20.046 1.00 97.75 320 ILE A C 1
ATOM 2509 O O . ILE A 1 320 ? -13.005 10.529 20.483 1.00 97.75 320 ILE A O 1
ATOM 2513 N N . PHE A 1 321 ? -13.573 12.705 20.481 1.00 97.62 321 PHE A N 1
ATOM 2514 C CA . PHE A 1 321 ? -12.644 13.086 21.540 1.00 97.6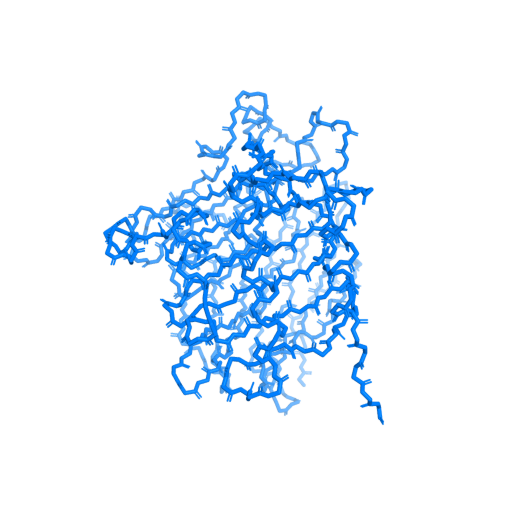2 321 PHE A CA 1
ATOM 2515 C C . PHE A 1 321 ? -13.353 13.342 22.857 1.00 97.62 321 PHE A C 1
ATOM 2517 O O . PHE A 1 321 ? -14.354 14.052 22.902 1.00 97.62 321 PHE A O 1
ATOM 2524 N N . LEU A 1 322 ? -12.770 12.841 23.942 1.00 98.19 322 LEU A N 1
ATOM 2525 C CA . LEU A 1 322 ? -13.222 13.121 25.297 1.00 98.19 322 LEU A CA 1
ATOM 2526 C C . LEU A 1 322 ? -12.032 13.488 26.181 1.00 98.19 322 LEU A C 1
ATOM 2528 O O . LEU A 1 322 ? -11.080 12.719 26.318 1.00 98.19 322 LEU A O 1
ATOM 2532 N N . GLU A 1 323 ? -12.105 14.657 26.811 1.00 98.00 323 GLU A N 1
ATOM 2533 C CA . GLU A 1 323 ? -11.153 15.071 27.836 1.00 98.00 323 GLU A CA 1
ATOM 2534 C C . GLU A 1 323 ? -11.625 14.592 29.210 1.00 98.00 323 GLU A C 1
ATOM 2536 O O . GLU A 1 323 ? -12.610 15.077 29.763 1.00 98.00 323 GLU A O 1
ATOM 2541 N N . ASN A 1 324 ? -10.943 13.583 29.750 1.00 97.94 324 ASN A N 1
ATOM 2542 C CA . ASN A 1 324 ? -11.263 12.990 31.039 1.00 97.94 324 ASN A CA 1
ATOM 2543 C C . ASN A 1 324 ? -10.024 12.311 31.645 1.00 97.94 324 ASN A C 1
ATOM 2545 O O . ASN A 1 324 ? -9.664 11.189 31.285 1.00 97.94 324 ASN A O 1
ATOM 2549 N N . ALA A 1 325 ? -9.392 12.974 32.618 1.00 97.31 325 ALA A N 1
ATOM 2550 C CA . ALA A 1 325 ? -8.180 12.475 33.276 1.00 97.31 325 ALA A CA 1
ATOM 2551 C C . ALA A 1 325 ? -8.378 11.106 33.958 1.00 97.31 325 ALA A C 1
ATOM 2553 O O . ALA A 1 325 ? -7.468 10.276 33.972 1.00 97.31 325 ALA A O 1
ATOM 2554 N N . GLY A 1 326 ? -9.575 10.853 34.500 1.00 97.88 326 GLY A N 1
ATOM 2555 C CA . GLY A 1 326 ? -9.923 9.576 35.122 1.00 97.88 326 GLY A CA 1
ATOM 2556 C C . GLY A 1 326 ? -9.902 8.429 34.113 1.00 97.88 326 GLY A C 1
ATOM 2557 O O . GLY A 1 326 ? -9.248 7.417 34.355 1.00 97.88 326 GLY A O 1
ATOM 2558 N N . LEU A 1 327 ? -10.528 8.619 32.947 1.00 97.19 327 LEU A N 1
ATOM 2559 C CA . LEU A 1 327 ? -10.495 7.622 31.873 1.00 97.19 327 LEU A CA 1
ATOM 2560 C C . LEU A 1 327 ? -9.093 7.414 31.308 1.00 97.19 327 LEU A C 1
ATOM 2562 O O . LEU A 1 327 ? -8.726 6.280 31.026 1.00 97.19 327 LEU A O 1
ATOM 2566 N N . VAL A 1 328 ? -8.286 8.471 31.174 1.00 97.38 328 VAL A N 1
ATOM 2567 C CA . VAL A 1 328 ? -6.886 8.329 30.736 1.00 97.38 328 VAL A CA 1
ATOM 2568 C C . VAL A 1 328 ? -6.075 7.494 31.728 1.00 97.38 328 VAL A C 1
ATOM 2570 O O . VAL A 1 328 ? -5.257 6.667 31.321 1.00 97.38 328 VAL A O 1
ATOM 2573 N N . LYS A 1 329 ? -6.304 7.659 33.035 1.00 97.50 329 LYS A N 1
ATOM 2574 C CA . LYS A 1 329 ? -5.656 6.828 34.058 1.00 97.50 329 LYS A CA 1
ATOM 2575 C C . LYS A 1 329 ? -6.071 5.360 33.935 1.00 97.50 329 LYS A C 1
ATOM 2577 O O . LYS A 1 329 ? -5.212 4.484 33.999 1.00 97.50 329 LYS A O 1
ATOM 2582 N N . GLU A 1 330 ? -7.359 5.095 33.738 1.00 97.50 330 GLU A N 1
ATOM 2583 C CA . GLU A 1 330 ? -7.871 3.737 33.524 1.00 97.50 330 GLU A CA 1
ATOM 2584 C C . GLU A 1 330 ? -7.307 3.116 32.245 1.00 97.50 330 GLU A C 1
ATOM 2586 O O . GLU A 1 330 ? -6.791 2.004 32.282 1.00 97.50 330 GLU A O 1
ATOM 2591 N N . PHE A 1 331 ? -7.313 3.859 31.142 1.00 97.25 331 PHE A N 1
ATOM 2592 C CA . PHE A 1 331 ? -6.708 3.461 29.875 1.00 97.25 331 PHE A CA 1
ATOM 2593 C C . PHE A 1 331 ? -5.228 3.083 30.042 1.00 97.25 331 PHE A C 1
ATOM 2595 O O . PHE A 1 331 ? -4.798 2.020 29.606 1.00 97.25 331 PHE A O 1
ATOM 2602 N N . ASN A 1 332 ? -4.440 3.897 30.748 1.00 96.62 332 ASN A N 1
ATOM 2603 C CA . ASN A 1 332 ? -3.026 3.594 30.977 1.00 96.62 332 ASN A CA 1
ATOM 2604 C C . ASN A 1 332 ? -2.791 2.410 31.930 1.00 96.62 332 ASN A C 1
ATOM 2606 O O . ASN A 1 332 ? -1.720 1.810 31.879 1.00 96.62 332 ASN A O 1
ATOM 2610 N N . SER A 1 333 ? -3.766 2.033 32.768 1.00 96.88 333 SER A N 1
ATOM 2611 C CA . SER A 1 333 ? -3.630 0.887 33.686 1.00 96.88 333 SER A CA 1
ATOM 2612 C C . SER A 1 333 ? -3.490 -0.459 32.968 1.00 96.88 333 SER A C 1
ATOM 2614 O O . SER A 1 333 ? -2.971 -1.413 33.541 1.00 96.88 333 SER A O 1
ATOM 2616 N N . PHE A 1 334 ? -3.882 -0.516 31.694 1.00 96.12 334 PHE A N 1
ATOM 2617 C CA . PHE A 1 334 ? -3.761 -1.697 30.843 1.00 96.12 334 PHE A CA 1
ATOM 2618 C C . PHE A 1 334 ? -2.373 -1.888 30.224 1.00 96.12 334 PHE A C 1
ATOM 2620 O O . PHE A 1 334 ? -2.111 -2.926 29.623 1.00 96.12 334 PHE A O 1
ATOM 2627 N N . LYS A 1 335 ? -1.459 -0.924 30.380 1.00 94.56 335 LYS A N 1
ATOM 2628 C CA . LYS A 1 335 ? -0.084 -0.996 29.863 1.00 94.56 335 LYS A CA 1
ATOM 2629 C C . LYS A 1 335 ? 0.802 -1.907 30.727 1.00 94.56 335 LYS A C 1
ATOM 2631 O O . LYS A 1 335 ? 1.799 -1.478 31.308 1.00 94.56 335 LYS A O 1
ATOM 2636 N N . VAL A 1 336 ? 0.429 -3.183 30.815 1.00 94.00 336 VAL A N 1
ATOM 2637 C CA . VAL A 1 336 ? 1.130 -4.227 31.576 1.00 94.00 336 VAL A CA 1
ATOM 2638 C C . VAL A 1 336 ? 2.021 -5.026 30.630 1.00 94.00 336 VAL A C 1
ATOM 2640 O O . VAL A 1 336 ? 1.536 -5.631 29.675 1.00 94.00 336 VAL A O 1
ATOM 2643 N N . LYS A 1 337 ? 3.338 -5.011 30.858 1.00 90.00 337 LYS A N 1
ATOM 2644 C CA . LYS A 1 337 ? 4.287 -5.767 30.026 1.00 90.00 337 LYS A CA 1
ATOM 2645 C C . LYS A 1 337 ? 4.100 -7.279 30.238 1.00 90.00 337 LYS A C 1
ATOM 2647 O O . LYS A 1 337 ? 3.780 -7.678 31.359 1.00 90.00 337 LYS A O 1
ATOM 2652 N N . PRO A 1 338 ? 4.303 -8.118 29.206 1.00 84.62 338 PRO A N 1
ATOM 2653 C CA . PRO A 1 338 ? 4.394 -9.563 29.395 1.00 84.62 338 PRO A CA 1
ATOM 2654 C C . PRO A 1 338 ? 5.494 -9.902 30.412 1.00 84.62 338 PRO A C 1
ATOM 2656 O O . PRO A 1 338 ? 6.547 -9.263 30.414 1.00 84.62 338 PRO A O 1
ATOM 2659 N N . GLU A 1 339 ? 5.249 -10.884 31.279 1.00 79.38 339 GLU A N 1
ATOM 2660 C CA . GLU A 1 339 ? 6.313 -11.478 32.096 1.00 79.38 339 GLU A CA 1
ATOM 2661 C C . GLU A 1 339 ? 7.254 -12.237 31.145 1.00 79.38 339 GLU A C 1
ATOM 2663 O O . GLU A 1 339 ? 6.780 -13.013 30.313 1.00 79.38 339 GLU A O 1
ATOM 2668 N N . GLY A 1 340 ? 8.549 -11.907 31.193 1.00 56.91 340 GLY A N 1
ATOM 2669 C CA . GLY A 1 340 ? 9.583 -12.455 30.307 1.00 56.91 340 GLY A CA 1
ATOM 2670 C C . GLY A 1 340 ? 10.128 -13.804 30.743 1.00 56.91 340 GLY A C 1
ATOM 2671 O O . GLY A 1 340 ? 9.969 -14.149 31.937 1.00 56.91 340 GLY A O 1
#

Foldseek 3Di:
DDFPDDADADKDWDPFDDWQQWTKIKIWRWDDPPWIKIWIKIFIAGPNDTLDIEIAIATRDDDDADQKDWDADPVGIWIWGWDDNQQKIFIAGSVRDTPDMDGNCVLVVDPAGWRFQDDDPFKTWIAGRQARFTWIQGNLVSDIDRVLVVFPDDPQSVCQRPPCPVHHGAQWHWDDDPDLQKTWIWHDRPPDPDRWTFITIDRDPSRPVVVVVDDPDDDLQRCLVPQALQFWQKKWADAAVATADIQGSPDPVRRVVSVLVSVLSNCLVPPWDKDWFGQTPDPDDAHFMWTATPVGDIWTWHDPDDQKIWIHDPRTGIITIDRHNVSVVSRCVRRHHDDD

Secondary structure (DSSP, 8-state):
--------SEEEEEEEEEETTEEEEEEEEEE-SSS-EEEEEEEEEETTEEEEEEEEEEES---PPP-EEEEEETTEEEEEEEEE-SSEEEEE-TTS-EEEEEEHHHHHT--S-EEEEEE-SSEEEEEETTT---EEEETTTTEEEESHHHH--HHHHHHHHH--SSSSS--EEEEEEEETTEEEEEE--TT-SS-PE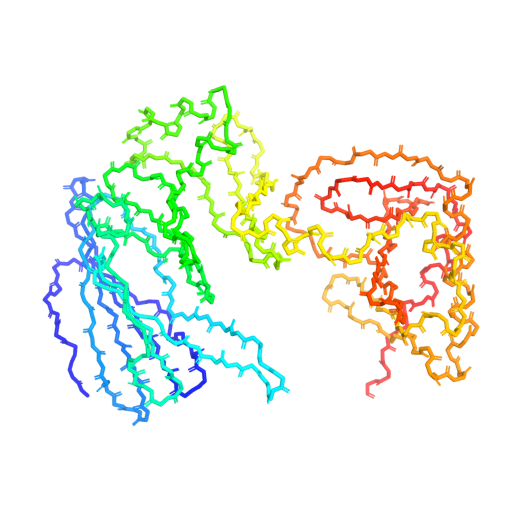EEEEEE-GGGHHHHHHSPPPPPHHHHHHH--TTTEEEEEEEETTEEPPPEETT-GGGHHHHHHHHHHHHHHHHH-EEEEE--EE-S---EEEEEEETTS-EEEEEE-STTEEEEE-TTSEEEEEEE-HHHHHHHHHT-PPPP-

Radius of gyration: 23.83 Å; chains: 1; bounding box: 52×47×61 Å

pLDDT: mean 93.85, std 6.67, range [53.41, 98.81]

Sequence (340 aa):
GKLDAEFKGIVTTDGAVRSGKNKVLTFVDKYANPQPHYDVYELLIRNNRIVDQKHAAYDLRYEPNTSNYQVYDPKGWIEYTVLTDGKIVWVYNDEGKIVSTYDLPALTKQDDVFGVQFVGADYLVVRPGRTGLLTLVDLKDNTTTVLADKLLTGKDLAYARDNQTPYPGDTLSFAGDMGHGIVDFAYHSPFQKNTRSERLTYERPSYAEERKALPKERSFQEMAASCAVDTVSYVHIQDGDIIYKPLIGANKKDQDGIRTVCRILKKITAEGTEVTLPGTFPETFFHGMSVEFTAGDSVSIYLAGGNKLGMGNQLGGKNIFLENAGLVKEFNSFKVKPEG